Protein AF-A0ABD2YUP2-F1 (afdb_monomer_lite)

Structure (mmCIF, N/CA/C/O backbone):
data_AF-A0ABD2YUP2-F1
#
_entry.id   AF-A0ABD2YUP2-F1
#
loop_
_atom_site.group_PDB
_atom_site.id
_atom_site.type_symbol
_atom_site.label_atom_id
_atom_site.label_alt_id
_atom_site.label_comp_id
_atom_site.label_asym_id
_atom_site.label_entity_id
_atom_site.label_seq_id
_atom_site.pdbx_PDB_ins_code
_atom_site.Cartn_x
_atom_site.Cartn_y
_atom_site.Cartn_z
_atom_site.occupancy
_atom_site.B_iso_or_equiv
_atom_site.auth_seq_id
_atom_site.auth_comp_id
_atom_site.auth_asym_id
_atom_site.auth_atom_id
_atom_site.pdbx_PDB_model_num
ATOM 1 N N . MET A 1 1 ? -14.583 3.328 22.355 1.00 73.94 1 MET A N 1
ATOM 2 C CA . MET A 1 1 ? -15.443 3.873 23.433 1.00 73.94 1 MET A CA 1
ATOM 3 C C . MET A 1 1 ? -16.680 4.500 22.807 1.00 73.94 1 MET A C 1
ATOM 5 O O . MET A 1 1 ? -16.577 5.042 21.711 1.00 73.94 1 MET A O 1
ATOM 9 N N . MET A 1 2 ? -17.831 4.401 23.460 1.00 78.62 2 MET A N 1
ATOM 10 C CA . MET A 1 2 ? -19.099 4.990 23.044 1.00 78.62 2 MET A CA 1
ATOM 11 C C . MET A 1 2 ? -19.646 5.830 24.189 1.00 78.62 2 MET A C 1
ATOM 13 O O . MET A 1 2 ? -19.759 5.328 25.301 1.00 78.62 2 MET A O 1
ATOM 17 N N . THR A 1 3 ? -19.988 7.078 23.891 1.00 82.44 3 THR A N 1
ATOM 18 C CA . THR A 1 3 ? -20.741 7.942 24.798 1.00 82.44 3 THR A CA 1
ATOM 19 C C . THR A 1 3 ? -22.223 7.752 24.499 1.00 82.44 3 THR A C 1
ATOM 21 O O . THR A 1 3 ? -22.644 7.961 23.359 1.00 82.44 3 THR A O 1
ATOM 24 N N . GLU A 1 4 ? -22.973 7.271 25.484 1.00 83.75 4 GLU A N 1
ATOM 25 C CA . GLU A 1 4 ? -24.423 7.079 25.399 1.00 83.75 4 GLU A CA 1
ATOM 26 C C . GLU A 1 4 ? -25.159 8.429 25.503 1.00 83.75 4 GLU A C 1
ATOM 28 O O . GLU A 1 4 ? -24.555 9.452 25.832 1.00 83.75 4 GLU A O 1
ATOM 33 N N . SER A 1 5 ? -26.472 8.445 25.238 1.00 82.81 5 SER A N 1
ATOM 34 C CA . SER A 1 5 ? -27.329 9.641 25.386 1.00 82.81 5 SER A CA 1
ATOM 35 C C . SER A 1 5 ? -27.251 10.273 26.774 1.00 82.81 5 SER A C 1
ATOM 37 O O . SER A 1 5 ? -27.432 11.479 26.920 1.00 82.81 5 SER A O 1
ATOM 39 N N . ASP A 1 6 ? -26.941 9.449 27.767 1.00 86.38 6 ASP A N 1
ATOM 40 C CA . ASP A 1 6 ? -26.930 9.804 29.180 1.00 86.38 6 ASP A CA 1
ATOM 41 C C . ASP A 1 6 ? -25.583 10.434 29.593 1.00 86.38 6 ASP A C 1
ATOM 43 O O . ASP A 1 6 ? -25.386 10.809 30.744 1.00 86.38 6 ASP A O 1
ATOM 47 N N . GLY A 1 7 ? -24.640 10.563 28.649 1.00 83.00 7 GLY A N 1
ATOM 48 C CA . GLY A 1 7 ? -23.317 11.160 28.851 1.00 83.00 7 GLY A CA 1
ATOM 49 C C . GLY A 1 7 ? -22.244 10.183 29.342 1.00 83.00 7 GLY A C 1
ATOM 50 O O . GLY A 1 7 ? -21.056 10.508 29.297 1.00 83.00 7 GLY A O 1
ATOM 51 N N . GLU A 1 8 ? -22.617 8.968 29.750 1.00 86.94 8 GLU A N 1
ATOM 52 C CA . GLU A 1 8 ? -21.657 7.940 30.156 1.00 86.94 8 GLU A CA 1
ATOM 53 C C . GLU A 1 8 ? -20.868 7.393 28.967 1.00 86.94 8 GLU A C 1
ATOM 55 O O . GLU A 1 8 ? -21.422 7.075 27.912 1.00 86.94 8 GLU A O 1
ATOM 60 N N . THR A 1 9 ? -19.553 7.253 29.146 1.00 84.38 9 THR A N 1
ATOM 61 C CA . THR A 1 9 ? -18.658 6.713 28.122 1.00 84.38 9 THR A CA 1
ATOM 62 C C . THR A 1 9 ? -18.214 5.306 28.489 1.00 84.38 9 THR A C 1
ATOM 64 O O . THR A 1 9 ? -17.414 5.115 29.399 1.00 84.38 9 THR A O 1
ATOM 67 N N . ASN A 1 10 ? -18.693 4.325 27.728 1.00 85.56 10 ASN A N 1
ATOM 68 C CA . ASN A 1 10 ? -18.407 2.910 27.929 1.00 85.56 10 ASN A CA 1
ATOM 69 C C . ASN A 1 10 ? -17.507 2.344 26.825 1.00 85.56 10 ASN A C 1
ATOM 71 O O . ASN A 1 10 ? -17.469 2.821 25.685 1.00 85.56 10 ASN A O 1
ATOM 75 N N . THR A 1 11 ? -16.765 1.284 27.138 1.00 87.31 11 THR A N 1
ATOM 76 C CA . THR A 1 11 ? -16.024 0.542 26.112 1.00 87.31 11 THR A CA 1
ATOM 77 C C . THR A 1 11 ? -17.017 -0.191 25.217 1.00 87.31 11 THR A C 1
ATOM 79 O O . THR A 1 11 ? -17.791 -1.029 25.669 1.00 87.31 11 THR A O 1
ATOM 82 N N . LEU A 1 12 ? -17.003 0.134 23.925 1.00 90.94 12 LEU A N 1
ATOM 83 C CA . LEU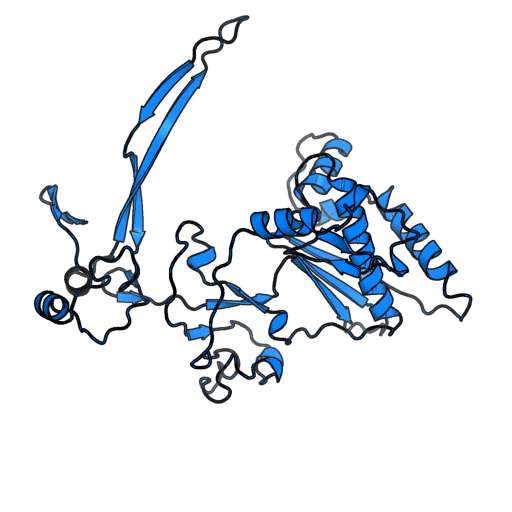 A 1 12 ? -17.825 -0.551 22.936 1.00 90.94 12 LEU A CA 1
ATOM 84 C C . LEU A 1 12 ? -17.139 -1.870 22.586 1.00 90.94 12 LEU A C 1
ATOM 86 O O . LEU A 1 12 ? -16.002 -1.832 22.136 1.00 90.94 12 LEU A O 1
ATOM 90 N N . PHE A 1 13 ? -17.819 -3.002 22.759 1.00 93.12 13 PHE A N 1
ATOM 91 C CA . PHE A 1 13 ? -17.347 -4.311 22.295 1.00 93.12 13 PHE A CA 1
ATOM 92 C C . PHE A 1 13 ? -17.961 -4.677 20.931 1.00 93.12 13 PHE A C 1
ATOM 94 O O . PHE A 1 13 ? -19.074 -4.227 20.625 1.00 93.12 13 PHE A O 1
ATOM 101 N N . PRO A 1 14 ? -17.298 -5.513 20.108 1.00 94.12 14 PRO A N 1
ATOM 102 C CA . PRO A 1 14 ? -17.788 -5.855 18.768 1.00 94.12 14 PRO A CA 1
ATOM 103 C C . PRO A 1 14 ? -19.191 -6.485 18.740 1.00 94.12 14 PRO A C 1
ATOM 105 O O . PRO A 1 14 ? -20.020 -6.085 17.919 1.00 94.12 14 PRO A O 1
ATOM 108 N N . LYS A 1 15 ? -19.521 -7.380 19.681 1.00 93.38 15 LYS A N 1
ATOM 109 C CA . LYS A 1 15 ? -20.875 -7.935 19.862 1.00 93.38 15 LYS A CA 1
ATOM 110 C C . LYS A 1 15 ? -21.936 -6.860 20.075 1.00 93.38 15 LYS A C 1
ATOM 112 O O . LYS A 1 15 ? -22.989 -6.907 19.439 1.00 93.38 15 LYS A O 1
ATOM 117 N N . ALA A 1 16 ? -21.658 -5.876 20.929 1.00 92.56 16 ALA A N 1
ATOM 118 C CA . ALA A 1 16 ? -22.576 -4.767 21.172 1.00 92.56 16 ALA A CA 1
ATOM 119 C C . ALA A 1 16 ? -22.757 -3.915 19.908 1.00 92.56 16 ALA A C 1
ATOM 121 O O . ALA A 1 16 ? -23.883 -3.551 19.573 1.00 92.56 16 ALA A O 1
ATOM 122 N N . ALA A 1 17 ? -21.676 -3.669 19.157 1.00 93.88 17 ALA A N 1
ATOM 123 C CA . ALA A 1 17 ? -21.754 -2.956 17.886 1.00 93.88 17 ALA A CA 1
ATOM 124 C C . ALA A 1 17 ? -22.612 -3.701 16.846 1.00 93.88 17 ALA A C 1
ATOM 126 O O . ALA A 1 17 ? -23.399 -3.073 16.139 1.00 93.88 17 ALA A O 1
ATOM 127 N N . ARG A 1 18 ? -22.512 -5.037 16.803 1.00 93.44 18 ARG A N 1
ATOM 128 C CA . ARG A 1 18 ? -23.311 -5.919 15.935 1.00 93.44 18 ARG A CA 1
ATOM 129 C C . ARG A 1 18 ? -24.806 -5.844 16.270 1.00 93.44 18 ARG A C 1
ATOM 131 O O . ARG A 1 18 ? -25.609 -5.626 15.374 1.00 93.44 18 ARG A O 1
ATOM 138 N N . LEU A 1 19 ? -25.175 -5.991 17.545 1.00 94.12 19 LEU A N 1
ATOM 139 C CA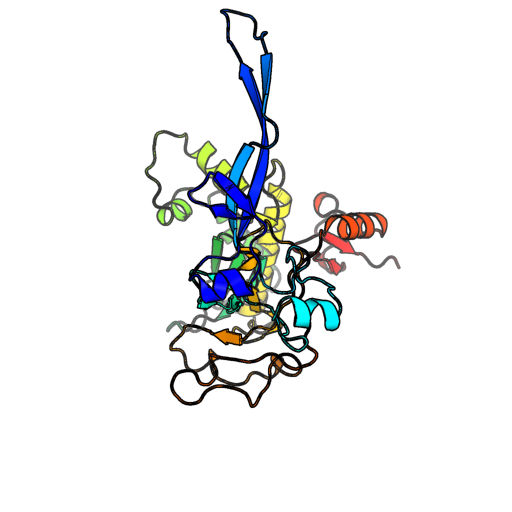 . LEU A 1 19 ? -26.582 -6.043 17.977 1.00 94.12 19 LEU A CA 1
ATOM 140 C C . LEU A 1 19 ? -27.286 -4.682 17.929 1.00 94.12 19 LEU A C 1
ATOM 142 O O . LEU A 1 19 ? -28.491 -4.618 17.708 1.00 94.12 19 LEU A O 1
ATOM 146 N N . ARG A 1 20 ? -26.541 -3.593 18.139 1.00 94.25 20 ARG A N 1
ATOM 147 C CA . ARG A 1 20 ? -27.085 -2.227 18.210 1.00 94.25 20 ARG A CA 1
ATOM 148 C C . ARG A 1 20 ? -26.945 -1.444 16.904 1.00 94.25 20 ARG A C 1
ATOM 150 O O . ARG A 1 20 ? -27.204 -0.247 16.891 1.00 94.25 20 ARG A O 1
ATOM 157 N N . ASN A 1 21 ? -26.515 -2.089 15.818 1.00 94.31 21 ASN A N 1
ATOM 158 C CA . ASN A 1 21 ? -26.249 -1.444 14.531 1.00 94.31 21 ASN A CA 1
ATOM 159 C C . ASN A 1 21 ? -25.281 -0.249 14.617 1.00 94.31 21 ASN A C 1
ATOM 161 O O . ASN A 1 21 ? -25.455 0.760 13.938 1.00 94.31 21 ASN A O 1
ATOM 165 N N . LEU A 1 22 ? -24.235 -0.367 15.437 1.00 93.50 22 LEU A N 1
ATOM 166 C CA . LEU A 1 22 ? -23.233 0.684 15.629 1.00 93.50 22 LEU A CA 1
ATOM 167 C C . LEU A 1 22 ? -21.968 0.415 14.812 1.00 93.50 22 LEU A C 1
ATOM 169 O O . LEU A 1 22 ? -21.710 -0.701 14.355 1.00 93.50 22 LEU A O 1
ATOM 173 N N . THR A 1 23 ? -21.149 1.454 14.664 1.00 93.75 23 THR A N 1
ATOM 174 C CA . THR A 1 23 ? -19.811 1.347 14.076 1.00 93.75 23 THR A CA 1
ATOM 175 C C . THR A 1 23 ? -18.767 1.158 15.172 1.00 93.75 23 THR A C 1
ATOM 177 O O . THR A 1 23 ? -18.604 2.018 16.041 1.00 93.75 23 THR A O 1
ATOM 180 N N . TYR A 1 24 ? -18.038 0.042 15.117 1.00 94.75 24 TYR A N 1
ATOM 181 C CA . TYR A 1 24 ? -16.937 -0.249 16.032 1.00 94.75 24 TYR A CA 1
ATOM 182 C C . TYR A 1 24 ? -15.740 0.635 15.678 1.00 94.75 24 TYR A C 1
ATOM 184 O O . TYR A 1 24 ? -15.029 0.403 14.701 1.00 94.75 24 TYR A O 1
ATOM 192 N N . SER A 1 25 ? -15.569 1.705 16.448 1.00 92.69 25 SER A N 1
ATOM 193 C CA . SER A 1 25 ? -14.575 2.744 16.201 1.00 92.69 25 SER A CA 1
ATOM 194 C C . SER A 1 25 ? -13.951 3.237 17.503 1.00 92.69 25 SER A C 1
ATOM 196 O O . SER A 1 25 ? -14.555 3.154 18.581 1.00 92.69 25 SER A O 1
ATOM 198 N N . SER A 1 26 ? -12.729 3.751 17.399 1.00 91.12 26 SER A N 1
ATOM 199 C CA . SER A 1 26 ? -12.014 4.392 18.499 1.00 91.12 26 SER A CA 1
ATOM 200 C C . SER A 1 26 ? -11.909 5.900 18.252 1.00 91.12 26 SER A C 1
ATOM 202 O O . SER A 1 26 ? -11.700 6.301 17.104 1.00 91.12 26 SER A O 1
ATOM 204 N N . PRO A 1 27 ? -12.079 6.752 19.279 1.00 90.62 27 PRO A N 1
ATOM 205 C CA . PRO A 1 27 ? -11.794 8.177 19.155 1.00 90.62 27 PRO A CA 1
ATOM 206 C C . PRO A 1 27 ? -10.295 8.424 18.919 1.00 90.62 27 PRO A C 1
ATOM 208 O O . PRO A 1 27 ? -9.448 7.767 19.522 1.00 90.62 27 PRO A O 1
ATOM 211 N N . LEU A 1 28 ? -9.990 9.386 18.054 1.00 90.25 28 LEU A N 1
ATOM 212 C CA . LEU A 1 28 ? -8.649 9.866 17.744 1.00 90.25 28 LEU A CA 1
ATOM 213 C C . LEU A 1 28 ? -8.441 11.234 18.396 1.00 90.25 28 LEU A C 1
ATOM 215 O O . LEU A 1 28 ? -9.254 12.147 18.212 1.00 90.25 28 LEU A O 1
ATOM 219 N N . TYR A 1 29 ? -7.337 11.362 19.125 1.00 91.19 29 TYR A N 1
ATOM 220 C CA . TYR A 1 29 ? -6.924 12.589 19.792 1.00 91.19 29 TYR A CA 1
ATOM 221 C C . TYR A 1 29 ? -5.525 12.989 19.330 1.00 91.19 29 TYR A C 1
ATOM 223 O O . TYR A 1 29 ? -4.695 12.116 19.083 1.00 91.19 29 TYR A O 1
ATOM 231 N N . VAL A 1 30 ? -5.271 14.291 19.231 1.00 94.06 30 VAL A N 1
ATOM 232 C CA . VAL A 1 30 ? -3.971 14.853 18.838 1.00 94.06 30 VAL A CA 1
ATOM 233 C C . VAL A 1 30 ? -3.641 16.051 19.717 1.00 94.06 30 VAL A C 1
ATOM 235 O O . VAL A 1 30 ? -4.534 16.783 20.145 1.00 94.06 30 VAL A O 1
ATOM 238 N N . ASP A 1 31 ? -2.355 16.254 19.969 1.00 94.50 31 ASP A N 1
ATOM 239 C CA . ASP A 1 31 ? -1.850 17.441 20.646 1.00 94.50 31 ASP A CA 1
ATOM 240 C C . ASP A 1 31 ? -1.548 18.532 19.607 1.00 94.50 31 ASP A C 1
ATOM 242 O O . ASP A 1 31 ? -0.888 18.289 18.595 1.00 94.50 31 ASP A O 1
ATOM 246 N N . VAL A 1 32 ? -2.078 19.736 19.823 1.00 94.75 32 VAL A N 1
ATOM 247 C CA . VAL A 1 32 ? -2.006 20.861 18.884 1.00 94.75 32 VAL A CA 1
ATOM 248 C C . VAL A 1 32 ? -1.256 22.018 19.528 1.00 94.75 32 VAL A C 1
ATOM 250 O O . VAL A 1 32 ? -1.701 22.581 20.526 1.00 94.75 32 VAL A O 1
ATOM 253 N N . THR A 1 33 ? -0.154 22.438 18.911 1.00 92.75 33 THR A N 1
ATOM 254 C CA . THR A 1 33 ? 0.588 23.637 19.319 1.00 92.75 33 THR A CA 1
ATOM 255 C C . THR A 1 33 ? 0.254 24.792 18.380 1.00 92.75 33 THR A C 1
ATOM 257 O O . THR A 1 33 ? 0.599 24.774 17.199 1.00 92.75 33 THR A O 1
ATOM 260 N N . LYS A 1 34 ? -0.406 25.827 18.898 1.00 92.44 34 LYS A N 1
ATOM 261 C CA . LYS A 1 34 ? -0.730 27.055 18.167 1.00 92.44 34 LYS A CA 1
ATOM 262 C C . LYS A 1 34 ? 0.286 28.135 18.518 1.00 92.44 34 LYS A C 1
ATOM 264 O O . LYS A 1 34 ? 0.365 28.554 19.666 1.00 92.44 34 LYS A O 1
ATOM 269 N N . ARG A 1 35 ? 1.027 28.628 17.526 1.00 89.19 35 ARG A N 1
ATOM 270 C CA . ARG A 1 35 ? 1.923 29.785 17.671 1.00 89.19 35 ARG A CA 1
ATOM 271 C C . ARG A 1 35 ? 1.276 30.997 17.007 1.00 89.19 35 ARG A C 1
ATOM 273 O O . ARG A 1 35 ? 1.005 30.957 15.810 1.00 89.19 35 ARG A O 1
ATOM 280 N N . VAL A 1 36 ? 0.986 32.044 17.777 1.00 87.31 36 VAL A N 1
ATOM 281 C CA . VAL A 1 36 ? 0.454 33.308 17.246 1.00 87.31 36 VAL A CA 1
ATOM 282 C C . VAL A 1 36 ? 1.602 34.293 17.092 1.00 87.31 36 VAL A C 1
ATOM 284 O O . VAL A 1 36 ? 2.243 34.647 18.077 1.00 87.31 36 VAL A O 1
ATOM 287 N N . LEU A 1 37 ? 1.836 34.730 15.856 1.00 84.38 37 LEU A N 1
ATOM 288 C CA . LEU A 1 37 ? 2.820 35.754 15.520 1.00 84.38 37 LEU A CA 1
ATOM 289 C C . LEU A 1 37 ? 2.092 37.097 15.404 1.00 84.38 37 LEU A C 1
ATOM 291 O O . LEU A 1 37 ? 1.284 37.287 14.491 1.00 84.38 37 LEU A O 1
ATOM 295 N N . LYS A 1 38 ? 2.342 38.018 16.339 1.00 80.06 38 LYS A N 1
ATOM 296 C CA . LYS A 1 38 ? 1.889 39.413 16.229 1.00 80.06 38 LYS A CA 1
ATOM 297 C C . LYS A 1 38 ? 3.012 40.220 15.582 1.00 80.06 38 LYS A C 1
ATOM 299 O O . LYS A 1 38 ? 4.132 40.210 16.080 1.00 80.06 38 LYS A O 1
ATOM 304 N N . LYS A 1 39 ? 2.722 40.888 14.463 1.00 74.69 39 LYS A N 1
ATOM 305 C CA . LYS A 1 39 ? 3.690 41.748 13.774 1.00 74.69 39 LYS A CA 1
ATOM 306 C C . LYS A 1 39 ? 3.448 43.200 14.184 1.00 74.69 39 LYS A C 1
ATOM 308 O O . LYS A 1 39 ? 2.431 43.768 13.792 1.00 74.69 39 LYS A O 1
ATOM 313 N N . GLU A 1 40 ? 4.359 43.776 14.964 1.00 69.62 40 GLU A N 1
ATOM 314 C CA . GLU A 1 40 ? 4.427 45.224 15.196 1.00 69.62 40 GLU A CA 1
ATOM 315 C C . GLU A 1 40 ? 5.520 45.866 14.329 1.00 69.62 40 GLU A C 1
ATOM 317 O O . GLU A 1 40 ? 6.358 45.186 13.741 1.00 69.62 40 GLU A O 1
ATOM 322 N N . GLN A 1 41 ? 5.420 47.186 14.169 1.00 64.19 41 GLN A N 1
ATOM 323 C CA . GLN A 1 41 ? 5.802 47.954 12.980 1.00 64.19 41 GLN A CA 1
ATOM 324 C C . GLN A 1 41 ? 7.286 47.990 12.566 1.00 64.19 41 GLN A C 1
ATOM 326 O O . GLN A 1 41 ? 7.549 48.605 11.540 1.00 64.19 41 GLN A O 1
ATOM 331 N N . ASP A 1 42 ? 8.226 47.340 13.258 1.00 61.53 42 ASP A N 1
ATOM 332 C CA . ASP A 1 42 ? 9.591 47.131 12.719 1.00 61.53 42 ASP A CA 1
ATOM 333 C C . ASP A 1 42 ? 10.443 46.077 13.463 1.00 61.53 42 ASP A C 1
ATOM 335 O O . ASP A 1 42 ? 11.658 45.992 13.289 1.00 61.53 42 ASP A O 1
ATOM 339 N N . SER A 1 43 ? 9.820 45.227 14.282 1.00 58.91 43 SER A N 1
ATOM 340 C CA . SER A 1 43 ? 10.493 44.111 14.954 1.00 58.91 43 SER A CA 1
ATOM 341 C C . SER A 1 43 ? 9.512 42.951 15.120 1.00 58.91 43 SER A C 1
ATOM 343 O O . SER A 1 43 ? 8.444 43.083 15.719 1.00 58.91 43 SER A O 1
ATOM 345 N N . GLU A 1 44 ? 9.849 41.801 14.534 1.00 58.47 44 GLU A N 1
ATOM 346 C CA . GLU A 1 44 ? 9.122 40.557 14.778 1.00 58.47 44 GLU A CA 1
ATOM 347 C C . GLU A 1 44 ? 9.464 40.072 16.179 1.00 58.47 44 GLU A C 1
ATOM 349 O O . GLU A 1 44 ? 10.515 39.471 16.332 1.00 58.47 44 GLU A O 1
ATOM 354 N N . GLU A 1 45 ? 8.629 40.303 17.197 1.00 63.91 45 GLU A N 1
ATOM 355 C CA . GLU A 1 45 ? 8.782 39.557 18.455 1.00 63.91 45 GLU A CA 1
ATOM 356 C C . GLU A 1 45 ? 7.580 39.683 19.405 1.00 63.91 45 GLU A C 1
ATOM 358 O O . GLU A 1 45 ? 7.573 40.506 20.307 1.00 63.91 45 GLU A O 1
ATOM 363 N N . VAL A 1 46 ? 6.584 38.800 19.242 1.00 57.25 46 VAL A N 1
ATOM 364 C CA . VAL A 1 46 ? 5.887 38.111 20.351 1.00 57.25 46 VAL A CA 1
ATOM 365 C C . VAL A 1 46 ? 5.357 36.782 19.803 1.00 57.25 46 VAL A C 1
ATOM 367 O O . VAL A 1 46 ? 4.538 36.773 18.882 1.00 57.25 46 VAL A O 1
ATOM 370 N N . THR A 1 47 ? 5.795 35.659 20.384 1.00 63.75 47 THR A N 1
ATOM 371 C CA . THR A 1 47 ? 5.221 34.329 20.118 1.00 63.75 47 THR A CA 1
ATOM 372 C C . THR A 1 47 ? 4.378 33.910 21.319 1.00 63.75 47 THR A C 1
ATOM 374 O O . THR A 1 47 ? 4.901 33.370 22.289 1.00 63.75 47 THR A O 1
ATOM 377 N N . GLU A 1 48 ? 3.065 34.137 21.282 1.00 73.75 48 GLU A N 1
ATOM 378 C CA . GLU A 1 48 ? 2.164 33.453 22.218 1.00 73.75 48 GLU A CA 1
ATOM 379 C C . GLU A 1 48 ? 1.997 32.009 21.722 1.00 73.75 48 GLU A C 1
ATOM 381 O O . GLU A 1 48 ? 1.353 31.761 20.696 1.00 73.75 48 GLU A O 1
ATOM 386 N N . ALA A 1 49 ? 2.629 31.057 22.412 1.00 79.94 49 ALA A N 1
ATOM 387 C CA . ALA A 1 49 ? 2.453 29.631 22.164 1.00 79.94 49 ALA A CA 1
ATOM 388 C C . ALA A 1 49 ? 1.350 29.083 23.081 1.00 79.94 49 ALA A C 1
ATOM 390 O O . ALA A 1 49 ? 1.463 29.136 24.302 1.00 79.94 49 ALA A O 1
ATOM 391 N N . GLN A 1 50 ? 0.273 28.575 22.487 1.00 89.19 50 GLN A N 1
ATOM 392 C CA . GLN A 1 50 ? -0.805 27.873 23.180 1.00 89.19 50 GLN A CA 1
ATOM 393 C C . GLN A 1 50 ? -0.717 26.385 22.848 1.00 89.19 50 GLN A C 1
ATOM 395 O O . GLN A 1 50 ? -0.729 26.008 21.675 1.00 89.19 50 GLN A O 1
ATOM 400 N N . GLU A 1 51 ? -0.646 25.543 23.872 1.00 92.31 51 GLU A N 1
ATOM 401 C CA . GLU A 1 51 ? -0.640 24.089 23.729 1.00 92.31 51 GLU A CA 1
ATOM 402 C C . GLU A 1 51 ? -2.010 23.528 24.105 1.00 92.31 51 GLU A C 1
ATOM 404 O O . GLU A 1 51 ? -2.520 23.755 25.201 1.00 92.31 51 GLU A O 1
ATOM 409 N N . PHE A 1 52 ? -2.614 22.792 23.180 1.00 93.38 52 PHE A N 1
ATOM 410 C CA . PHE A 1 52 ? -3.858 22.070 23.389 1.00 93.38 52 PHE A CA 1
ATOM 411 C C . PHE A 1 52 ? -3.535 20.582 23.413 1.00 93.38 52 PHE A C 1
ATOM 413 O O . PHE A 1 52 ? -3.086 20.031 22.411 1.00 93.38 52 PHE A O 1
ATOM 420 N N . THR A 1 53 ? -3.765 19.924 24.543 1.00 95.12 53 THR A N 1
ATOM 421 C CA . THR A 1 53 ? -3.545 18.479 24.675 1.00 95.12 53 THR A CA 1
ATOM 422 C C . THR A 1 53 ? -4.848 17.717 24.461 1.00 95.12 53 THR A C 1
ATOM 424 O O . THR A 1 53 ? -5.929 18.206 24.798 1.00 95.12 53 THR A O 1
ATOM 427 N N . LYS A 1 54 ? -4.755 16.507 23.899 1.00 93.12 54 LYS A N 1
ATOM 428 C CA . LYS A 1 54 ? -5.882 15.587 23.669 1.00 93.12 54 LYS A CA 1
ATOM 429 C C . LYS A 1 54 ? -7.067 16.232 22.937 1.00 93.12 54 LYS A C 1
ATOM 431 O O . LYS A 1 54 ? -8.226 16.041 23.313 1.00 93.12 54 LYS A O 1
ATOM 436 N N . VAL A 1 55 ? -6.799 16.968 21.862 1.00 94.31 55 VAL A N 1
ATOM 437 C CA . VAL A 1 55 ? -7.850 17.530 21.007 1.00 94.31 55 VAL A CA 1
ATOM 438 C C . VAL A 1 55 ? -8.507 16.401 20.220 1.00 94.31 55 VAL A C 1
ATOM 440 O O . VAL A 1 55 ? -7.841 15.688 19.473 1.00 94.31 55 VAL A O 1
ATOM 443 N N . PHE A 1 56 ? -9.817 16.221 20.386 1.00 92.19 56 PHE A N 1
ATOM 444 C CA . PHE A 1 56 ? -10.582 15.226 19.635 1.00 92.19 56 PHE A CA 1
ATOM 445 C C . PHE A 1 56 ? -10.688 15.627 18.160 1.00 92.19 56 PHE A C 1
ATOM 447 O O . PHE A 1 56 ? -11.235 16.683 17.848 1.00 92.19 56 PHE A O 1
ATOM 454 N N . ILE A 1 57 ? -10.204 14.771 17.258 1.00 93.56 57 ILE A N 1
ATOM 455 C CA . ILE A 1 57 ? -10.263 15.008 15.805 1.00 93.56 57 ILE A CA 1
ATOM 456 C C . ILE A 1 57 ? -11.411 14.234 15.154 1.00 93.56 57 ILE A C 1
ATOM 458 O O . ILE A 1 57 ? -12.035 14.711 14.208 1.00 93.56 57 ILE A O 1
ATOM 462 N N . GLY A 1 58 ? -11.708 13.031 15.641 1.00 89.62 58 GLY A N 1
ATOM 463 C CA . GLY A 1 58 ? -12.721 12.183 15.025 1.00 89.62 58 GLY A CA 1
ATOM 464 C C . GLY A 1 58 ? -12.699 10.757 15.548 1.00 89.62 58 GLY A C 1
ATOM 465 O O . GLY A 1 58 ? -12.063 10.456 16.553 1.00 89.62 58 GLY A O 1
ATOM 466 N N . LYS A 1 59 ? -13.414 9.861 14.867 1.00 88.50 59 LYS A N 1
ATOM 467 C CA . LYS A 1 59 ? -13.434 8.427 15.180 1.00 88.50 59 LYS A CA 1
ATOM 468 C C . LYS A 1 59 ? -12.902 7.639 13.999 1.00 88.50 59 LYS A C 1
ATOM 470 O O . LYS A 1 59 ? -13.272 7.928 12.864 1.00 88.50 59 LYS A O 1
ATOM 475 N N . VAL A 1 60 ? -12.110 6.612 14.279 1.00 89.62 60 VAL A N 1
ATOM 476 C CA . VAL A 1 60 ? -11.584 5.714 13.253 1.00 89.62 60 VAL A CA 1
ATOM 477 C C . VAL A 1 60 ? -12.098 4.295 13.488 1.00 89.62 60 VAL A C 1
ATOM 479 O O . VAL A 1 60 ? -11.992 3.794 14.613 1.00 89.62 60 VAL A O 1
ATOM 482 N N . PRO A 1 61 ? -12.712 3.650 12.477 1.00 91.88 61 PRO A N 1
ATOM 483 C CA . PRO A 1 61 ? -13.101 2.250 12.564 1.00 91.88 61 PRO A CA 1
ATOM 484 C C . PRO A 1 61 ? -11.906 1.353 12.886 1.00 91.88 61 PRO A C 1
ATOM 486 O O . PRO A 1 61 ? -10.847 1.482 12.280 1.00 91.88 61 PRO A O 1
ATOM 489 N N . ILE A 1 62 ? -12.096 0.426 13.819 1.00 91.12 62 ILE A N 1
ATOM 490 C CA . ILE A 1 62 ? -11.067 -0.537 14.223 1.00 91.12 62 ILE A CA 1
ATOM 491 C C . ILE A 1 62 ? -11.382 -1.880 13.558 1.00 91.12 62 ILE A C 1
ATOM 493 O O . ILE A 1 62 ? -12.526 -2.340 13.609 1.00 91.12 62 ILE A O 1
ATOM 497 N N . MET A 1 63 ? -10.395 -2.505 12.913 1.00 90.38 63 MET A N 1
ATOM 498 C CA . MET A 1 63 ? -10.552 -3.864 12.380 1.00 90.38 63 MET A CA 1
ATOM 499 C C . MET A 1 63 ? -10.598 -4.857 13.542 1.00 90.38 63 MET A C 1
ATOM 501 O O . MET A 1 63 ? -9.888 -4.709 14.535 1.00 90.38 63 MET A O 1
ATOM 505 N N . LEU A 1 64 ? -11.430 -5.885 13.440 1.00 91.31 64 LEU A N 1
ATOM 506 C CA . LEU A 1 64 ? -11.459 -6.926 14.462 1.00 91.31 64 LEU A CA 1
ATOM 507 C C . LEU A 1 64 ? -10.178 -7.767 14.440 1.00 91.31 64 LEU A C 1
ATOM 509 O O . LEU A 1 64 ? -9.637 -8.033 13.369 1.00 91.31 64 LEU A O 1
ATOM 513 N N . GLN A 1 65 ? -9.739 -8.190 15.631 1.00 90.00 65 GLN A N 1
ATOM 514 C CA . GLN A 1 65 ? -8.519 -8.978 15.897 1.00 90.00 65 GLN A CA 1
ATOM 515 C C . GLN A 1 65 ? -7.175 -8.281 15.631 1.00 90.00 65 GLN A C 1
ATOM 517 O O . GLN A 1 65 ? -6.122 -8.899 15.717 1.00 90.00 65 GLN A O 1
ATOM 522 N N . SER A 1 66 ? -7.172 -6.980 15.375 1.00 89.75 66 SER A N 1
ATOM 523 C CA . SER A 1 66 ? -5.933 -6.207 15.263 1.00 89.75 66 SER A CA 1
ATOM 524 C C . SER A 1 66 ? -5.323 -5.795 16.591 1.00 89.75 66 SER A C 1
ATOM 526 O O . SER A 1 66 ? -6.061 -5.714 17.568 1.00 89.75 66 SER A O 1
ATOM 528 N N . SER A 1 67 ? -4.089 -5.288 16.579 1.00 88.75 67 SER A N 1
ATOM 529 C CA . SER A 1 67 ? -3.407 -4.715 17.749 1.00 88.75 67 SER A CA 1
ATOM 530 C C . SER A 1 67 ? -4.215 -3.674 18.543 1.00 88.75 67 SER A C 1
ATOM 532 O O . SER A 1 67 ? -4.178 -3.673 19.770 1.00 88.75 67 SER A O 1
ATOM 534 N N . TYR A 1 68 ? -5.010 -2.832 17.876 1.00 89.81 68 TYR A N 1
ATOM 535 C CA . TYR A 1 68 ? -5.845 -1.809 18.530 1.00 89.81 68 TYR A CA 1
ATOM 536 C C . TYR A 1 68 ? -7.262 -2.288 18.896 1.00 89.81 68 TYR A C 1
ATOM 538 O O . TYR A 1 68 ? -8.077 -1.515 19.408 1.00 89.81 68 TYR A O 1
ATOM 546 N N . CYS A 1 69 ? -7.596 -3.549 18.617 1.00 91.25 69 CYS A N 1
ATOM 547 C CA . CYS A 1 69 ? -8.902 -4.119 18.921 1.00 91.25 69 CYS A CA 1
ATOM 548 C C . CYS A 1 69 ? -8.953 -4.575 20.379 1.00 91.25 69 CYS A C 1
ATOM 550 O O . CYS A 1 69 ? -8.022 -5.177 20.902 1.00 91.25 69 CYS A O 1
ATOM 552 N N . SER A 1 70 ? -10.106 -4.392 21.020 1.00 91.62 70 SER A N 1
ATOM 553 C CA . SER A 1 70 ? -10.354 -4.880 22.381 1.00 91.62 70 SER A CA 1
ATOM 554 C C . SER A 1 70 ? -10.283 -6.408 22.510 1.00 91.62 70 SER A C 1
ATOM 556 O O . SER A 1 70 ? -10.240 -6.905 23.630 1.00 91.62 70 SER A O 1
ATOM 558 N N . LEU A 1 71 ? -10.320 -7.147 21.394 1.00 92.19 71 LEU A N 1
ATOM 559 C CA . LEU A 1 71 ? -10.233 -8.612 21.354 1.00 92.19 71 LEU A CA 1
ATOM 560 C C . LEU A 1 71 ? -8.802 -9.138 21.163 1.00 92.19 71 LEU A C 1
ATOM 562 O O . LEU A 1 71 ? -8.590 -10.342 21.281 1.00 92.19 71 LEU A O 1
ATOM 566 N N . TYR A 1 72 ? -7.834 -8.260 20.881 1.00 91.88 72 TYR A N 1
ATOM 567 C CA . TYR A 1 72 ? -6.467 -8.653 20.547 1.00 91.88 72 TYR A CA 1
ATOM 568 C C . TYR A 1 72 ? -5.817 -9.491 21.650 1.00 91.88 72 TYR A C 1
ATOM 570 O O . TYR A 1 72 ? -5.843 -9.103 22.819 1.00 91.88 72 TYR A O 1
ATOM 578 N N . HIS A 1 73 ? -5.244 -10.639 21.273 1.00 90.31 73 HIS A N 1
ATOM 579 C CA . HIS A 1 73 ? -4.584 -11.594 22.175 1.00 90.31 73 HIS A CA 1
ATOM 580 C C . HIS A 1 73 ? -5.396 -12.014 23.414 1.00 90.31 73 HIS A C 1
ATOM 582 O O . HIS A 1 73 ? -4.823 -12.465 24.409 1.00 90.31 73 HIS A O 1
ATOM 588 N N . LYS A 1 74 ? -6.730 -11.913 23.379 1.00 92.38 74 LYS A N 1
ATOM 589 C CA . LYS A 1 74 ? -7.559 -12.458 24.457 1.00 92.38 74 LYS A CA 1
ATOM 590 C C . LYS A 1 74 ? -7.595 -13.988 24.391 1.00 92.38 74 LYS A C 1
ATOM 592 O O . LYS A 1 74 ? -7.736 -14.536 23.298 1.00 92.38 74 LYS A O 1
ATOM 597 N N . PRO A 1 75 ? -7.496 -14.690 25.535 1.00 95.00 75 PRO A N 1
ATOM 598 C CA . PRO A 1 75 ? -7.617 -16.141 25.560 1.00 95.00 75 PRO A CA 1
ATOM 599 C C . PRO A 1 75 ? -9.039 -16.572 25.178 1.00 95.00 75 PRO A C 1
ATOM 601 O O . PRO A 1 75 ? -10.004 -15.829 25.367 1.00 95.00 75 PRO A O 1
ATOM 604 N N . GLU A 1 76 ? -9.185 -17.807 24.692 1.00 95.00 76 GLU A N 1
ATOM 605 C CA . GLU A 1 76 ? -10.473 -18.340 24.218 1.00 95.00 76 GLU A CA 1
ATOM 606 C C . GLU A 1 76 ? -11.586 -18.244 25.269 1.00 95.00 76 GLU A C 1
ATOM 608 O O . GLU A 1 76 ? -12.738 -17.973 24.937 1.00 95.00 76 GLU A O 1
ATOM 613 N N . LYS A 1 77 ? -11.239 -18.423 26.550 1.00 95.19 77 LYS A N 1
ATOM 614 C CA . LYS A 1 77 ? -12.180 -18.303 27.667 1.00 95.19 77 LYS A CA 1
ATOM 615 C C . LYS A 1 77 ? -12.813 -16.908 27.730 1.00 95.19 77 LYS A C 1
ATOM 617 O O . LYS A 1 77 ? -14.036 -16.806 27.751 1.00 95.19 77 LYS A O 1
ATOM 622 N N . ASP A 1 78 ? -12.000 -15.856 27.689 1.00 94.44 78 ASP A N 1
ATOM 623 C CA . ASP A 1 78 ? -12.472 -14.469 27.733 1.00 94.44 78 ASP A CA 1
ATOM 624 C C . ASP A 1 78 ? -13.305 -14.125 26.494 1.00 94.44 78 ASP A C 1
ATOM 626 O O . ASP A 1 78 ? -14.304 -13.413 26.586 1.00 94.44 78 ASP A O 1
ATOM 630 N N . LEU A 1 79 ? -12.915 -14.639 25.321 1.00 94.25 79 LEU A N 1
ATOM 631 C CA . LEU A 1 79 ? -13.685 -14.458 24.088 1.00 94.25 79 LEU A CA 1
ATOM 632 C C . LEU A 1 79 ? -15.087 -15.062 24.225 1.00 94.25 79 LEU A C 1
ATOM 634 O O . LEU A 1 79 ? -16.071 -14.401 23.889 1.00 94.25 79 LEU A O 1
ATOM 638 N N . ASN A 1 80 ? -15.184 -16.267 24.792 1.00 93.50 80 ASN A N 1
ATOM 639 C CA . ASN A 1 80 ? -16.462 -16.928 25.048 1.00 93.50 80 ASN A CA 1
ATOM 640 C C . ASN A 1 80 ? -17.327 -16.137 26.044 1.00 93.50 80 ASN A C 1
ATOM 642 O O . ASN A 1 80 ? -18.524 -15.969 25.809 1.00 93.50 80 ASN A O 1
ATOM 646 N N . GLU A 1 81 ? -16.736 -15.600 27.116 1.00 94.44 81 GLU A N 1
ATOM 647 C CA . GLU A 1 81 ? -17.436 -14.758 28.101 1.00 94.44 81 GLU A CA 1
ATOM 648 C C . GLU A 1 81 ? -17.957 -13.449 27.480 1.00 94.44 81 GLU A C 1
ATOM 650 O O . GLU A 1 81 ? -19.076 -13.015 27.761 1.00 94.44 81 GLU A O 1
ATOM 655 N N . LEU A 1 82 ? -17.195 -12.856 26.557 1.00 91.94 82 LEU A N 1
ATOM 656 C CA . LEU A 1 82 ? -17.610 -11.686 25.774 1.00 91.94 82 LEU A CA 1
ATOM 657 C C . LEU A 1 82 ? -18.628 -12.032 24.668 1.00 91.94 82 LEU A C 1
ATOM 659 O O . LEU A 1 82 ? -19.239 -11.139 24.071 1.00 91.94 82 LEU A O 1
ATOM 663 N N . GLY A 1 83 ? -18.865 -13.322 24.415 1.00 91.44 83 GLY A N 1
ATOM 664 C CA . GLY A 1 83 ? -19.759 -13.824 23.377 1.00 91.44 83 GLY A CA 1
ATOM 665 C C . GLY A 1 83 ? -19.219 -13.650 21.958 1.00 91.44 83 GLY A C 1
ATOM 666 O O . GLY A 1 83 ? -20.011 -13.457 21.034 1.00 91.44 83 GLY A O 1
ATOM 667 N N . GLU A 1 84 ? -17.898 -13.688 21.799 1.00 94.44 84 GLU A N 1
ATOM 668 C CA . GLU A 1 84 ? -17.202 -13.755 20.515 1.00 94.44 84 GLU A CA 1
ATOM 669 C C . GLU A 1 84 ? -16.703 -15.182 20.253 1.00 94.44 84 GLU A C 1
ATOM 671 O O . GLU A 1 84 ? -16.566 -15.993 21.168 1.00 94.44 84 GLU A O 1
ATOM 676 N N . ARG A 1 85 ? -16.457 -15.517 18.982 1.00 90.06 85 ARG A N 1
ATOM 677 C CA . ARG A 1 85 ? -16.022 -16.865 18.588 1.00 90.06 85 ARG A CA 1
ATOM 678 C C . ARG A 1 85 ? -14.488 -16.960 18.594 1.00 90.06 85 ARG A C 1
ATOM 680 O O . ARG A 1 85 ? -13.871 -16.168 17.886 1.00 90.06 85 ARG A O 1
ATOM 687 N N . PRO A 1 86 ? -13.877 -17.950 19.276 1.00 91.56 86 PRO A N 1
ATOM 688 C CA . PRO A 1 86 ? -12.419 -18.127 19.291 1.00 91.56 86 PRO A CA 1
ATOM 689 C C . PRO A 1 86 ? -11.788 -18.347 17.910 1.00 91.56 86 PRO A C 1
ATOM 691 O O . PRO A 1 86 ? -10.694 -17.870 17.643 1.00 91.56 86 PRO A O 1
ATOM 694 N N . PHE A 1 87 ? -12.502 -19.027 17.010 1.00 90.31 87 PHE A N 1
ATOM 695 C CA . PHE A 1 87 ? -12.026 -19.339 15.657 1.00 90.31 87 PHE A CA 1
ATOM 696 C C . PHE A 1 87 ? -12.291 -18.226 14.631 1.00 90.31 87 PHE A C 1
ATOM 698 O O . PHE A 1 87 ? -12.071 -18.429 13.438 1.00 90.31 87 PHE A O 1
ATOM 705 N N . ASP A 1 88 ? -12.817 -17.073 15.060 1.00 91.38 88 ASP A N 1
ATOM 706 C CA . ASP A 1 88 ? -12.967 -15.924 14.172 1.00 91.38 88 ASP A CA 1
ATOM 707 C C . ASP A 1 88 ? -11.597 -15.287 13.919 1.00 91.38 88 ASP A C 1
ATOM 709 O O . ASP A 1 88 ? -10.962 -14.761 14.833 1.00 91.38 88 ASP A O 1
ATOM 713 N N . GLN A 1 89 ? -11.161 -15.325 12.662 1.00 86.44 89 GLN A N 1
ATOM 714 C CA . GLN A 1 89 ? -9.881 -14.765 12.235 1.00 86.44 89 GLN A CA 1
ATOM 715 C C . GLN A 1 89 ? -9.865 -13.230 12.281 1.00 86.44 89 GLN A C 1
ATOM 717 O O . GLN A 1 89 ? -8.796 -12.627 12.235 1.00 86.44 89 GLN A O 1
ATOM 722 N N . GLY A 1 90 ? -11.031 -12.581 12.382 1.00 89.56 90 GLY A N 1
ATOM 723 C CA . GLY A 1 90 ? -11.134 -11.130 12.288 1.00 89.56 90 GLY A CA 1
ATOM 724 C C . GLY A 1 90 ? -10.771 -10.640 10.889 1.00 89.56 90 GLY A C 1
ATOM 725 O O . GLY A 1 90 ? -11.105 -11.278 9.893 1.00 89.56 90 GLY A O 1
ATOM 726 N N . GLY A 1 91 ? -10.133 -9.473 10.790 1.00 85.44 91 GLY A N 1
ATOM 727 C CA . GLY A 1 91 ? -9.731 -8.947 9.483 1.00 85.44 91 GLY A CA 1
ATOM 728 C C . GLY A 1 91 ? -10.786 -8.115 8.752 1.00 85.44 91 GLY A C 1
ATOM 729 O O . GLY A 1 91 ? -10.650 -7.797 7.572 1.00 85.44 91 GLY A O 1
ATOM 730 N N . TYR A 1 92 ? -11.860 -7.758 9.448 1.00 89.38 92 TYR A N 1
ATOM 731 C CA . TYR A 1 92 ? -12.982 -7.004 8.905 1.00 89.38 92 TYR A CA 1
ATOM 732 C C . TYR A 1 92 ? -13.441 -5.919 9.879 1.00 89.38 92 TYR A C 1
ATOM 734 O O . TYR A 1 92 ? -13.102 -5.916 11.064 1.00 89.38 92 TYR A O 1
ATOM 742 N N . PHE A 1 93 ? -14.234 -4.981 9.371 1.00 92.19 93 PHE A N 1
ATOM 743 C CA . PHE A 1 93 ? -14.773 -3.857 10.125 1.00 92.19 93 PHE A CA 1
ATOM 744 C C . PHE A 1 93 ? -16.251 -4.069 10.440 1.00 92.19 93 PHE A C 1
ATOM 746 O O . PHE A 1 93 ? -17.005 -4.632 9.642 1.00 92.19 93 PHE A O 1
ATOM 753 N N . LYS A 1 94 ? -16.683 -3.555 11.593 1.00 93.94 94 LYS A N 1
ATOM 754 C CA . LYS A 1 94 ? -18.100 -3.427 11.949 1.00 93.94 94 LYS A CA 1
ATOM 755 C C . LYS A 1 94 ? -18.557 -1.996 11.716 1.00 93.94 94 LYS A C 1
ATOM 757 O O . LYS A 1 94 ? -18.189 -1.109 12.483 1.00 93.94 94 LYS A O 1
ATOM 762 N N . ILE A 1 95 ? -19.363 -1.781 10.680 1.00 93.50 95 ILE A N 1
ATOM 763 C CA . ILE A 1 95 ? -19.896 -0.467 10.303 1.00 93.50 95 ILE A CA 1
ATOM 764 C C . ILE A 1 95 ? -21.417 -0.556 10.276 1.00 93.50 95 ILE A C 1
ATOM 766 O O . ILE A 1 95 ? -21.982 -1.329 9.501 1.00 93.50 95 ILE A O 1
ATOM 770 N N . ASN A 1 96 ? -22.074 0.231 11.127 1.00 93.31 96 ASN A N 1
ATOM 771 C CA . ASN A 1 96 ? -23.528 0.234 11.305 1.00 93.31 96 ASN A CA 1
ATOM 772 C C . ASN A 1 96 ? -24.100 -1.189 11.493 1.00 93.31 96 ASN A C 1
ATOM 774 O O . ASN A 1 96 ? -25.014 -1.606 10.786 1.00 93.31 96 ASN A O 1
ATOM 778 N N . GLY A 1 97 ? -23.481 -1.986 12.374 1.00 90.31 97 GLY A N 1
ATOM 779 C CA . GLY A 1 97 ? -23.831 -3.394 12.632 1.00 90.31 97 GLY A CA 1
ATOM 780 C C . GLY A 1 97 ? -23.375 -4.400 11.575 1.00 90.31 97 GLY A C 1
ATOM 781 O O . GLY A 1 97 ? -23.197 -5.581 11.883 1.00 90.31 97 GLY A O 1
ATOM 782 N N . SER A 1 98 ? -23.121 -3.942 10.350 1.00 92.25 98 SER A N 1
ATOM 783 C CA . SER A 1 98 ? -22.749 -4.788 9.217 1.00 92.25 98 SER A CA 1
ATOM 784 C C . SER A 1 98 ? -21.250 -5.076 9.171 1.00 92.25 98 SER A C 1
ATOM 786 O O . SER A 1 98 ? -20.425 -4.229 9.513 1.00 92.25 98 SER A O 1
ATOM 788 N N . GLU A 1 99 ? -20.894 -6.270 8.701 1.00 92.25 99 GLU A N 1
ATOM 789 C CA . GLU A 1 99 ? -19.506 -6.674 8.441 1.00 92.25 99 GLU A CA 1
ATOM 790 C C . GLU A 1 99 ? -19.053 -6.127 7.090 1.00 92.25 99 GLU A C 1
ATOM 792 O O . GLU A 1 99 ? -19.780 -6.215 6.096 1.00 92.25 99 GLU A O 1
ATOM 797 N N . LYS A 1 100 ? -17.868 -5.515 7.062 1.00 88.31 100 LYS A N 1
ATOM 798 C CA . LYS A 1 100 ? -17.273 -4.921 5.865 1.00 88.31 100 LYS A CA 1
ATOM 799 C C . LYS A 1 100 ? -15.816 -5.350 5.758 1.00 88.31 100 LYS A C 1
ATOM 801 O O . LYS A 1 100 ? -15.035 -5.124 6.677 1.00 88.31 100 LYS A O 1
ATOM 806 N N . VAL A 1 101 ? -15.462 -5.938 4.622 1.00 83.44 101 VAL A N 1
ATOM 807 C CA . VAL A 1 101 ? -14.092 -6.336 4.283 1.00 83.44 101 VAL A CA 1
ATOM 808 C C . VAL A 1 101 ? -13.577 -5.390 3.210 1.00 83.44 101 VAL A C 1
ATOM 810 O O . VAL A 1 101 ? -14.310 -5.033 2.284 1.00 83.44 101 VAL A O 1
ATOM 813 N N . LEU A 1 102 ? -12.322 -4.974 3.340 1.00 80.12 102 LEU A N 1
ATOM 814 C CA . LEU A 1 102 ? -11.642 -4.229 2.292 1.00 80.12 102 LEU A CA 1
ATOM 815 C C . LEU A 1 102 ? -11.025 -5.219 1.307 1.00 80.12 102 LEU A C 1
ATOM 817 O O . LEU A 1 102 ? -10.275 -6.111 1.688 1.00 80.12 102 LEU A O 1
ATOM 821 N N . ILE A 1 103 ? -11.359 -5.042 0.036 1.00 78.44 103 ILE A N 1
ATOM 822 C CA . ILE A 1 103 ? -10.834 -5.839 -1.067 1.00 78.44 103 ILE A CA 1
ATOM 823 C C . ILE A 1 103 ? -9.621 -5.101 -1.615 1.00 78.44 103 ILE A C 1
ATOM 825 O O . ILE A 1 103 ? -9.694 -3.918 -1.955 1.00 78.44 103 ILE A O 1
ATOM 829 N N . ALA A 1 104 ? -8.502 -5.802 -1.689 1.00 75.50 104 ALA A N 1
ATOM 830 C CA . ALA A 1 104 ? -7.269 -5.250 -2.213 1.00 75.50 104 ALA A CA 1
ATOM 831 C C . ALA A 1 104 ? -7.324 -5.112 -3.742 1.00 75.50 104 ALA A C 1
ATOM 833 O O . ALA A 1 104 ? -7.948 -5.918 -4.442 1.00 75.50 104 ALA A O 1
ATOM 834 N N . GLN A 1 105 ? -6.680 -4.061 -4.254 1.00 77.81 105 GLN A N 1
ATOM 835 C CA . GLN A 1 105 ? -6.697 -3.717 -5.674 1.00 77.81 105 GLN A CA 1
ATOM 836 C C . GLN A 1 105 ? -5.323 -3.934 -6.306 1.00 77.81 105 GLN A C 1
ATOM 838 O O . GLN A 1 105 ? -4.322 -3.381 -5.852 1.00 77.81 105 GLN A O 1
ATOM 843 N N . GLU A 1 106 ? -5.293 -4.710 -7.389 1.00 77.12 106 GLU A N 1
ATOM 844 C CA . GLU A 1 106 ? -4.115 -4.859 -8.245 1.00 77.12 106 GLU A CA 1
ATOM 845 C C . GLU A 1 106 ? -3.928 -3.580 -9.082 1.00 77.12 106 GLU A C 1
ATOM 847 O O . GLU A 1 106 ? -4.854 -3.131 -9.767 1.00 77.12 106 GLU A O 1
ATOM 852 N N . LYS A 1 107 ? -2.729 -2.994 -9.052 1.00 77.81 107 LYS A N 1
ATOM 853 C CA . LYS A 1 107 ? -2.325 -1.856 -9.891 1.00 77.81 107 LYS A CA 1
ATOM 854 C C . LYS A 1 107 ? -0.943 -2.112 -10.490 1.00 77.81 107 LYS A C 1
ATOM 856 O O . LYS A 1 107 ? -0.231 -3.007 -10.059 1.00 77.81 107 LYS A O 1
ATOM 861 N N . MET A 1 108 ? -0.550 -1.348 -11.508 1.00 78.25 108 MET A N 1
ATOM 862 C CA . MET A 1 108 ? 0.851 -1.346 -11.957 1.00 78.25 108 MET A CA 1
ATOM 863 C C . MET A 1 108 ? 1.7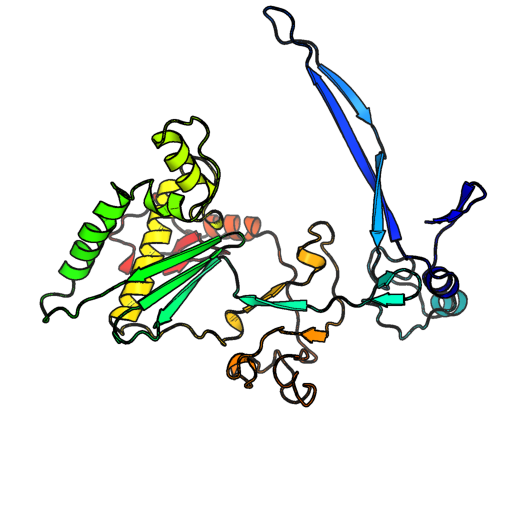35 -0.827 -10.823 1.00 78.25 108 MET A C 1
ATOM 865 O O . MET A 1 108 ? 1.330 0.116 -10.143 1.00 78.25 108 MET A O 1
ATOM 869 N N . SER A 1 109 ? 2.910 -1.423 -10.614 1.00 80.69 109 SER A N 1
ATOM 870 C CA . SER A 1 109 ? 3.836 -0.892 -9.614 1.00 80.69 109 SER A CA 1
ATOM 871 C C . SER A 1 109 ? 4.353 0.483 -10.037 1.00 80.69 109 SER A C 1
ATOM 873 O O . SER A 1 109 ? 4.545 0.763 -11.227 1.00 80.69 109 SER A O 1
ATOM 875 N N . THR A 1 110 ? 4.509 1.355 -9.045 1.00 78.19 110 THR A N 1
ATOM 876 C CA . THR A 1 110 ? 4.964 2.730 -9.221 1.00 78.19 110 THR A CA 1
ATOM 877 C C . THR A 1 110 ? 6.489 2.814 -9.215 1.00 78.19 110 THR A C 1
ATOM 879 O O . THR A 1 110 ? 7.196 1.845 -8.948 1.00 78.19 110 THR A O 1
ATOM 882 N N . ASN A 1 111 ? 6.961 3.969 -9.670 1.00 76.25 111 ASN A N 1
ATOM 883 C CA . ASN A 1 111 ? 8.317 4.385 -10.004 1.00 76.25 111 ASN A CA 1
ATOM 884 C C . ASN A 1 111 ? 9.213 3.315 -10.665 1.00 76.25 111 ASN A C 1
ATOM 886 O O . ASN A 1 111 ? 10.429 3.256 -10.481 1.00 76.25 111 ASN A O 1
ATOM 890 N N . HIS A 1 112 ? 8.591 2.516 -11.536 1.00 80.31 112 HIS A N 1
ATOM 891 C CA . HIS A 1 112 ? 9.258 1.606 -12.456 1.00 80.31 112 HIS A CA 1
ATOM 892 C C . HIS A 1 112 ? 9.069 2.066 -13.908 1.00 80.31 112 HIS A C 1
ATOM 894 O O . HIS A 1 112 ? 7.978 2.471 -14.320 1.00 80.31 112 HIS A O 1
ATOM 900 N N . VAL A 1 113 ? 10.140 1.991 -14.704 1.00 83.06 113 VAL A N 1
ATOM 901 C CA . VAL A 1 113 ? 10.102 2.310 -16.139 1.00 83.06 113 VAL A CA 1
ATOM 902 C C . VAL A 1 113 ? 9.613 1.090 -16.909 1.00 83.06 113 VAL A C 1
ATOM 904 O O . VAL A 1 113 ? 10.269 0.053 -16.896 1.00 83.06 113 VAL A O 1
ATOM 907 N N . TYR A 1 114 ? 8.513 1.230 -17.635 1.00 84.00 114 TYR A N 1
ATOM 908 C CA . TYR A 1 114 ? 7.996 0.209 -18.539 1.00 84.00 114 TYR A CA 1
ATOM 909 C C . TYR A 1 114 ? 8.150 0.643 -19.989 1.00 84.00 114 TYR A C 1
ATOM 911 O O . TYR A 1 114 ? 7.959 1.809 -20.315 1.00 84.00 114 TYR A O 1
ATOM 919 N N . VAL A 1 115 ? 8.460 -0.285 -20.886 1.00 83.44 115 VAL A N 1
ATOM 920 C CA . VAL A 1 115 ? 8.542 -0.019 -22.323 1.00 83.44 115 VAL A CA 1
ATOM 921 C C . VAL A 1 115 ? 7.632 -0.978 -23.075 1.00 83.44 115 VAL A C 1
ATOM 923 O O . VAL A 1 115 ? 7.793 -2.196 -23.013 1.00 83.44 115 VAL A O 1
ATOM 926 N N . PHE A 1 116 ? 6.684 -0.419 -23.822 1.00 82.38 116 PHE A N 1
ATOM 927 C CA . PHE A 1 116 ? 5.691 -1.159 -24.589 1.00 82.38 116 PHE A CA 1
ATOM 928 C C . PHE A 1 116 ? 5.700 -0.723 -26.054 1.00 82.38 116 PHE A C 1
ATOM 930 O O . PHE A 1 116 ? 5.908 0.446 -26.383 1.00 82.38 116 PHE A O 1
ATOM 937 N N . LYS A 1 117 ? 5.378 -1.641 -26.968 1.00 75.50 117 LYS A N 1
ATOM 938 C CA . LYS A 1 117 ? 5.037 -1.259 -28.342 1.00 75.50 117 LYS A CA 1
ATOM 939 C C . LYS A 1 117 ? 3.582 -0.818 -28.430 1.00 75.50 117 LYS A C 1
ATOM 941 O O . LYS A 1 117 ? 2.676 -1.482 -27.909 1.00 75.50 117 LYS A O 1
ATOM 946 N N . LYS A 1 118 ? 3.341 0.292 -29.130 1.00 70.56 118 LYS A N 1
ATOM 947 C CA . LYS A 1 118 ? 1.983 0.749 -29.433 1.00 70.56 118 LYS A CA 1
ATOM 948 C C . LYS A 1 118 ? 1.480 0.046 -30.691 1.00 70.56 118 LYS A C 1
ATOM 950 O O . LYS A 1 118 ? 2.157 -0.007 -31.713 1.00 70.56 118 LYS A O 1
ATOM 955 N N . ARG A 1 119 ? 0.253 -0.485 -30.636 1.00 59.38 119 ARG A N 1
ATOM 956 C CA . ARG A 1 119 ? -0.466 -0.952 -31.832 1.00 59.38 119 ARG A CA 1
ATOM 957 C C . ARG A 1 119 ? -1.028 0.269 -32.564 1.00 59.38 119 ARG A C 1
ATOM 959 O O . ARG A 1 119 ? -2.176 0.643 -32.360 1.00 59.38 119 ARG A O 1
ATOM 966 N N . GLN A 1 120 ? -0.203 0.907 -33.381 1.00 60.59 120 GLN A N 1
ATOM 967 C CA . GLN A 1 120 ? -0.627 1.891 -34.379 1.00 60.59 120 GLN A CA 1
ATOM 968 C C . GLN A 1 120 ? -0.324 1.354 -35.790 1.00 60.59 120 GLN A C 1
ATOM 970 O O . GLN A 1 120 ? 0.503 0.450 -35.920 1.00 60.59 120 GLN A O 1
ATOM 975 N N . PRO A 1 121 ? -0.966 1.876 -36.857 1.00 55.78 121 PRO A N 1
ATOM 976 C CA . PRO A 1 121 ? -0.734 1.406 -38.230 1.00 55.78 121 PRO A CA 1
ATOM 977 C C . PRO A 1 121 ? 0.735 1.524 -38.677 1.00 55.78 121 PRO A C 1
ATOM 979 O O . PRO A 1 121 ? 1.189 0.751 -39.517 1.00 55.78 121 PRO A O 1
ATOM 982 N N . ASN A 1 122 ? 1.511 2.422 -38.062 1.00 52.88 122 ASN A N 1
ATOM 983 C CA . ASN A 1 122 ? 2.962 2.458 -38.201 1.00 52.88 122 ASN A CA 1
ATOM 984 C C . ASN A 1 122 ? 3.607 1.539 -37.151 1.00 52.88 122 ASN A C 1
ATOM 986 O O . ASN A 1 122 ? 3.735 1.912 -35.989 1.00 52.88 122 ASN A O 1
ATOM 990 N N . ASN A 1 123 ? 4.050 0.354 -37.579 1.00 53.31 123 ASN A N 1
ATOM 991 C CA . ASN A 1 123 ? 4.646 -0.736 -36.781 1.00 53.31 123 ASN A CA 1
ATOM 992 C C . ASN A 1 123 ? 6.000 -0.399 -36.092 1.00 53.31 123 ASN A C 1
ATOM 994 O O . ASN A 1 123 ? 6.860 -1.265 -35.944 1.00 53.31 123 ASN A O 1
ATOM 998 N N . ARG A 1 124 ? 6.268 0.875 -35.780 1.00 54.59 124 ARG A N 1
ATOM 999 C CA . ARG A 1 124 ? 7.594 1.383 -35.376 1.00 54.59 124 ARG A CA 1
ATOM 1000 C C . ARG A 1 124 ? 7.571 2.357 -34.199 1.00 54.59 124 ARG A C 1
ATOM 1002 O O . ARG A 1 124 ? 8.626 2.870 -33.840 1.00 54.59 124 ARG A O 1
ATOM 1009 N N . THR A 1 125 ? 6.408 2.618 -33.611 1.00 62.16 125 THR A N 1
ATOM 1010 C CA . THR A 1 125 ? 6.299 3.508 -32.455 1.00 62.16 125 THR A CA 1
ATOM 1011 C C . THR A 1 125 ? 6.493 2.709 -31.167 1.00 62.16 125 THR A C 1
ATOM 1013 O O . THR A 1 125 ? 5.776 1.741 -30.885 1.00 62.16 125 THR A O 1
ATOM 1016 N N . VAL A 1 126 ? 7.522 3.080 -30.406 1.00 62.97 126 VAL A N 1
ATOM 1017 C CA . VAL A 1 126 ? 7.801 2.514 -29.080 1.00 62.97 126 VAL A CA 1
ATOM 1018 C C . VAL A 1 126 ? 7.505 3.583 -28.044 1.00 62.97 126 VAL A C 1
ATOM 1020 O O . VAL A 1 126 ? 7.924 4.735 -28.191 1.00 62.97 126 VAL A O 1
ATOM 1023 N N . GLU A 1 127 ? 6.769 3.186 -27.015 1.00 67.06 127 GLU A N 1
ATOM 1024 C CA . GLU A 1 127 ? 6.336 4.031 -25.914 1.00 67.06 127 GLU A CA 1
ATOM 1025 C C . GLU A 1 127 ? 7.013 3.548 -24.635 1.00 67.06 127 GLU A C 1
ATOM 1027 O O . GLU A 1 127 ? 6.928 2.372 -24.277 1.00 67.06 127 GLU A O 1
ATOM 1032 N N . ALA A 1 128 ? 7.690 4.458 -23.945 1.00 61.78 128 ALA A N 1
ATOM 1033 C CA . ALA A 1 128 ? 8.089 4.245 -22.568 1.00 61.78 128 ALA A CA 1
ATOM 1034 C C . ALA A 1 128 ? 7.064 4.914 -21.657 1.00 61.78 128 ALA A C 1
ATOM 1036 O O . ALA A 1 128 ? 6.761 6.098 -21.797 1.00 61.78 128 ALA A O 1
ATOM 1037 N N . LEU A 1 129 ? 6.548 4.126 -20.726 1.00 65.62 129 LEU A N 1
ATOM 1038 C CA . LEU A 1 129 ? 5.614 4.523 -19.698 1.00 65.62 129 LEU A CA 1
ATOM 1039 C C . LEU A 1 129 ? 6.327 4.444 -18.354 1.00 65.62 129 LEU A C 1
ATOM 1041 O O . LEU A 1 129 ? 6.669 3.361 -17.885 1.00 65.62 129 LEU A O 1
ATOM 1045 N N . LEU A 1 130 ? 6.530 5.585 -17.716 1.00 62.50 130 LEU A N 1
ATOM 1046 C CA . LEU A 1 130 ? 6.928 5.629 -16.320 1.00 62.50 130 LEU A CA 1
ATOM 1047 C C . LEU A 1 130 ? 5.693 5.948 -15.484 1.00 62.50 130 LEU A C 1
ATOM 1049 O O . LEU A 1 130 ? 5.070 6.997 -15.649 1.00 62.50 130 LEU A O 1
ATOM 1053 N N . VAL A 1 131 ? 5.342 5.028 -14.592 1.00 63.19 131 VAL A N 1
ATOM 1054 C CA . VAL A 1 131 ? 4.242 5.206 -13.644 1.00 63.19 131 VAL A CA 1
ATOM 1055 C C . VAL A 1 131 ? 4.846 5.716 -12.344 1.00 63.19 131 VAL A C 1
ATOM 1057 O O . VAL A 1 131 ? 5.552 4.962 -11.694 1.00 63.19 131 VAL A O 1
ATOM 1060 N N . CYS A 1 132 ? 4.603 6.966 -11.962 1.00 58.31 132 CYS A N 1
ATOM 1061 C CA . CYS A 1 132 ? 4.944 7.499 -10.639 1.00 58.31 132 CYS A CA 1
ATOM 1062 C C . CYS A 1 132 ? 3.694 7.528 -9.748 1.00 58.31 132 CYS A C 1
ATOM 1064 O O . CYS A 1 132 ? 2.574 7.507 -10.260 1.00 58.31 132 CYS A O 1
ATOM 1066 N N . ASP A 1 133 ? 3.874 7.653 -8.430 1.00 51.28 133 ASP A N 1
ATOM 1067 C CA . ASP A 1 133 ? 2.770 7.637 -7.450 1.00 51.28 133 ASP A CA 1
ATOM 1068 C C . ASP A 1 133 ? 1.662 8.675 -7.731 1.00 51.28 133 ASP A C 1
ATOM 1070 O O . ASP A 1 133 ? 0.484 8.413 -7.486 1.00 51.28 133 ASP A O 1
ATOM 1074 N N . PHE A 1 134 ? 2.012 9.821 -8.329 1.00 47.56 134 PHE A N 1
ATOM 1075 C CA . PHE A 1 134 ? 1.072 10.920 -8.605 1.00 47.56 134 PHE A CA 1
ATOM 1076 C C . PHE A 1 134 ? 1.012 11.362 -10.076 1.00 47.56 134 PHE A C 1
ATOM 1078 O O . PHE A 1 134 ? 0.218 12.235 -10.423 1.00 47.56 134 PHE A O 1
ATOM 1085 N N . ALA A 1 135 ? 1.825 10.771 -10.958 1.00 50.59 135 ALA A N 1
ATOM 1086 C CA . ALA A 1 135 ? 1.904 11.169 -12.362 1.00 50.59 135 ALA A CA 1
ATOM 1087 C C . ALA A 1 135 ? 2.349 10.012 -13.258 1.00 50.59 135 ALA A C 1
ATOM 1089 O O . ALA A 1 135 ? 3.176 9.192 -12.874 1.00 50.59 135 ALA A O 1
ATOM 1090 N N . VAL A 1 136 ? 1.849 9.977 -14.489 1.00 54.75 136 VAL A N 1
ATOM 1091 C CA . VAL A 1 136 ? 2.334 9.056 -15.520 1.00 54.75 136 VAL A CA 1
ATOM 1092 C C . VAL A 1 136 ? 3.111 9.871 -16.542 1.00 54.75 136 VAL A C 1
ATOM 1094 O O . VAL A 1 136 ? 2.556 10.775 -17.165 1.00 54.75 136 VAL A O 1
ATOM 1097 N N . LEU A 1 137 ? 4.397 9.567 -16.701 1.00 57.12 137 LEU A N 1
ATOM 1098 C CA . LEU A 1 137 ? 5.238 10.173 -17.724 1.00 57.12 137 LEU A CA 1
ATOM 1099 C C . LEU A 1 137 ? 5.273 9.247 -18.940 1.00 57.12 137 LEU A C 1
ATOM 1101 O O . LEU A 1 137 ? 5.819 8.145 -18.884 1.00 57.12 137 LEU A O 1
ATOM 1105 N N . GLU A 1 138 ? 4.696 9.716 -20.042 1.00 60.03 138 GLU A N 1
ATOM 1106 C CA . GLU A 1 138 ? 4.709 9.019 -21.325 1.00 60.03 138 GLU A CA 1
ATOM 1107 C C . GLU A 1 138 ? 5.776 9.635 -22.238 1.00 60.03 138 GLU A C 1
ATOM 1109 O O . GLU A 1 138 ? 5.751 10.832 -22.535 1.00 60.03 138 GLU A O 1
ATOM 1114 N N . VAL A 1 139 ? 6.723 8.814 -22.693 1.00 59.94 139 VAL A N 1
ATOM 1115 C CA . VAL A 1 139 ? 7.749 9.201 -23.666 1.00 59.94 139 VAL A CA 1
ATOM 1116 C C . VAL A 1 139 ? 7.553 8.366 -24.924 1.00 59.94 139 VAL A C 1
ATOM 1118 O O . VAL A 1 139 ? 7.769 7.154 -24.929 1.00 59.94 139 VAL A O 1
ATOM 1121 N N . ILE A 1 140 ? 7.148 9.023 -26.010 1.00 59.38 140 ILE A N 1
ATOM 1122 C CA . ILE A 1 140 ? 6.895 8.381 -27.302 1.00 59.38 140 ILE A CA 1
ATOM 1123 C C . ILE A 1 140 ? 8.083 8.634 -28.224 1.00 59.38 140 ILE A C 1
ATOM 1125 O O . ILE A 1 140 ? 8.521 9.773 -28.388 1.00 59.38 140 ILE A O 1
ATOM 1129 N N . SER A 1 141 ? 8.576 7.573 -28.861 1.00 59.75 141 SER A N 1
ATOM 1130 C CA . SER A 1 141 ? 9.594 7.675 -29.905 1.00 59.75 141 SER A CA 1
ATOM 1131 C C . SER A 1 141 ? 9.061 7.199 -31.257 1.00 59.75 141 SER A C 1
ATOM 1133 O O . SER A 1 141 ? 8.632 6.053 -31.414 1.00 59.75 141 SER A O 1
ATOM 1135 N N . ASP A 1 142 ? 9.152 8.081 -32.252 1.00 53.66 142 ASP A N 1
ATOM 1136 C CA . ASP A 1 142 ? 8.914 7.766 -33.662 1.00 53.66 142 ASP A CA 1
ATOM 1137 C C . ASP A 1 142 ? 10.260 7.537 -34.358 1.00 53.66 142 ASP A C 1
ATOM 1139 O O . ASP A 1 142 ? 10.811 8.415 -35.030 1.00 53.66 142 ASP A O 1
ATOM 1143 N N . ILE A 1 143 ? 10.839 6.349 -34.180 1.00 52.72 143 ILE A N 1
ATOM 1144 C CA . ILE A 1 143 ? 12.127 6.027 -34.802 1.00 52.72 143 ILE A CA 1
ATOM 1145 C C . ILE A 1 143 ? 11.881 5.607 -36.257 1.00 52.72 143 ILE A C 1
ATOM 1147 O O . ILE A 1 143 ? 11.453 4.491 -36.560 1.00 52.72 143 ILE A O 1
ATOM 1151 N N . LYS A 1 144 ? 12.160 6.519 -37.198 1.00 43.56 144 LYS A N 1
ATOM 1152 C CA . LYS A 1 144 ? 12.252 6.180 -38.629 1.00 43.56 144 LYS A CA 1
ATOM 1153 C C . LYS A 1 144 ? 13.425 5.204 -38.828 1.00 43.56 144 LYS A C 1
ATOM 1155 O O . LYS A 1 144 ? 14.482 5.432 -38.245 1.00 43.56 144 LYS A O 1
ATOM 1160 N N . PRO A 1 145 ? 13.288 4.128 -39.627 1.00 38.97 145 PRO A N 1
ATOM 1161 C CA . PRO A 1 145 ? 14.385 3.191 -39.851 1.00 38.97 145 PRO A CA 1
ATOM 1162 C C . PRO A 1 145 ? 15.529 3.898 -40.580 1.00 38.97 145 PRO A C 1
ATOM 1164 O O . PRO A 1 145 ? 15.352 4.417 -41.683 1.00 38.97 145 PRO A O 1
ATOM 1167 N N . TRP A 1 146 ? 16.702 3.909 -39.960 1.00 39.94 146 TRP A N 1
ATOM 1168 C CA . TRP A 1 146 ? 17.921 4.422 -40.568 1.00 39.94 146 TRP A CA 1
ATOM 1169 C C . TRP A 1 146 ? 18.594 3.312 -41.375 1.00 39.94 146 TRP A C 1
ATOM 1171 O O . TRP A 1 146 ? 18.750 2.190 -40.890 1.00 39.94 146 TRP A O 1
ATOM 1181 N N . LYS A 1 147 ? 19.004 3.620 -42.611 1.00 33.53 147 LYS A N 1
ATOM 1182 C CA . LYS A 1 147 ? 19.952 2.769 -43.339 1.00 33.53 147 LYS A CA 1
ATOM 1183 C C . LYS A 1 147 ? 21.245 2.720 -42.520 1.00 33.53 147 LYS A C 1
ATOM 1185 O O . LYS A 1 147 ? 21.707 3.755 -42.050 1.00 33.53 147 LYS A O 1
ATOM 1190 N N . GLN A 1 148 ? 21.754 1.510 -42.304 1.00 35.66 148 GLN A N 1
ATOM 1191 C CA . GLN A 1 148 ? 22.930 1.185 -41.498 1.00 35.66 148 GLN A CA 1
ATOM 1192 C C . GLN A 1 148 ? 24.094 2.157 -41.741 1.00 35.66 148 GLN A C 1
ATOM 1194 O O . GLN A 1 148 ? 24.836 2.009 -42.704 1.00 35.66 148 GLN A O 1
ATOM 1199 N N . GLN A 1 149 ? 24.307 3.106 -40.833 1.00 34.88 149 GLN A N 1
ATOM 1200 C CA . GLN A 1 149 ? 25.609 3.745 -40.703 1.00 34.88 149 GLN A CA 1
ATOM 1201 C C . GLN A 1 149 ? 25.855 4.060 -39.224 1.00 34.88 149 GLN A C 1
ATOM 1203 O O . GLN A 1 149 ? 25.199 4.903 -38.627 1.00 34.88 149 GLN A O 1
ATOM 1208 N N . HIS A 1 150 ? 26.763 3.277 -38.642 1.00 39.31 150 HIS A N 1
ATOM 1209 C CA . HIS A 1 150 ? 27.444 3.458 -37.358 1.00 39.31 150 HIS A CA 1
ATOM 1210 C C . HIS A 1 150 ? 26.577 3.677 -36.097 1.00 39.31 150 HIS A C 1
ATOM 1212 O O . HIS A 1 150 ? 26.147 4.770 -35.745 1.00 39.31 150 HIS A O 1
ATOM 1218 N N . SER A 1 151 ? 26.455 2.600 -35.309 1.00 44.25 151 SER A N 1
ATOM 1219 C CA . SER A 1 151 ? 25.797 2.507 -33.988 1.00 44.25 151 SER A CA 1
ATOM 1220 C C . SER A 1 151 ? 26.196 3.577 -32.949 1.00 44.25 151 SER A C 1
ATOM 1222 O O . SER A 1 151 ? 25.504 3.704 -31.935 1.00 44.25 151 SER A O 1
ATOM 1224 N N . ARG A 1 152 ? 27.309 4.297 -33.137 1.00 38.94 152 ARG A N 1
ATOM 1225 C CA . ARG A 1 152 ? 27.796 5.335 -32.210 1.00 38.94 152 ARG A CA 1
ATOM 1226 C C . ARG A 1 152 ? 27.190 6.716 -32.489 1.00 38.94 152 ARG A C 1
ATOM 1228 O O . ARG A 1 152 ? 26.897 7.439 -31.541 1.00 38.94 152 ARG A O 1
ATOM 1235 N N . ASP A 1 153 ? 26.885 7.032 -33.747 1.00 38.28 153 ASP A N 1
ATOM 1236 C CA . ASP A 1 153 ? 26.316 8.332 -34.130 1.00 38.28 153 ASP A CA 1
ATOM 1237 C C . ASP A 1 153 ? 24.823 8.449 -33.796 1.00 38.28 153 ASP A C 1
ATOM 1239 O O . ASP A 1 153 ? 24.333 9.544 -33.520 1.00 38.28 153 ASP A O 1
ATOM 1243 N N . ALA A 1 154 ? 24.110 7.321 -33.717 1.00 39.59 154 ALA A N 1
ATOM 1244 C CA . ALA A 1 154 ? 22.698 7.281 -33.335 1.00 39.59 154 ALA A CA 1
ATOM 1245 C C . ALA A 1 154 ? 22.452 7.775 -31.894 1.00 39.59 154 ALA A C 1
ATOM 1247 O O . ALA A 1 154 ? 21.518 8.541 -31.663 1.00 39.59 154 ALA A O 1
ATOM 1248 N N . HIS A 1 155 ? 23.313 7.407 -30.933 1.00 38.59 155 HIS A N 1
ATOM 1249 C CA . HIS A 1 155 ? 23.220 7.903 -29.551 1.00 38.59 155 HIS A CA 1
ATOM 1250 C C . HIS A 1 155 ? 23.456 9.417 -29.493 1.00 38.59 155 HIS A C 1
ATOM 1252 O O . HIS A 1 155 ? 22.651 10.149 -28.923 1.00 38.59 155 HIS A O 1
ATOM 1258 N N . LEU A 1 156 ? 24.509 9.905 -30.156 1.00 35.75 156 LEU A N 1
ATOM 1259 C CA . LEU A 1 156 ? 24.837 11.332 -30.229 1.00 35.75 156 LEU A CA 1
ATOM 1260 C C . LEU A 1 156 ? 23.767 12.155 -30.964 1.00 35.75 156 LEU A C 1
ATOM 1262 O O . LEU A 1 156 ? 23.525 13.300 -30.588 1.00 35.75 156 LEU A O 1
ATOM 1266 N N . GLN A 1 157 ? 23.098 11.607 -31.982 1.00 36.38 157 GLN A N 1
ATOM 1267 C CA . GLN A 1 157 ? 22.024 12.300 -32.700 1.00 36.38 157 GLN A CA 1
ATOM 1268 C C . GLN A 1 157 ? 20.679 12.282 -31.967 1.00 36.38 157 GLN A C 1
ATOM 1270 O O . GLN A 1 157 ? 19.998 13.305 -31.993 1.00 36.38 157 GLN A O 1
ATOM 1275 N N . VAL A 1 158 ? 20.314 11.206 -31.255 1.00 40.62 158 VAL A N 1
ATOM 1276 C CA . VAL A 1 158 ? 19.137 11.207 -30.362 1.00 40.62 158 VAL A CA 1
ATOM 1277 C C . VAL A 1 158 ? 19.354 12.190 -29.215 1.00 40.62 158 VAL A C 1
ATOM 1279 O O . VAL A 1 158 ? 18.462 12.990 -28.948 1.00 40.62 158 VAL A O 1
ATOM 1282 N N . ILE A 1 159 ? 20.556 12.226 -28.623 1.00 38.53 159 ILE A N 1
ATOM 1283 C CA . ILE A 1 159 ? 20.953 13.231 -27.624 1.00 38.53 159 ILE A CA 1
ATOM 1284 C C . ILE A 1 159 ? 20.935 14.646 -28.226 1.00 38.53 159 ILE A C 1
ATOM 1286 O O . ILE A 1 159 ? 20.502 15.577 -27.562 1.00 38.53 159 ILE A O 1
ATOM 1290 N N . LYS A 1 160 ? 21.323 14.855 -29.492 1.00 32.91 160 LYS A N 1
ATOM 1291 C CA . LYS A 1 160 ? 21.229 16.178 -30.148 1.00 32.91 160 LYS A CA 1
ATOM 1292 C C . LYS A 1 160 ? 19.791 16.580 -30.511 1.00 32.91 160 LYS A C 1
ATOM 1294 O O . LYS A 1 160 ? 19.468 17.765 -30.429 1.00 32.91 160 LYS A O 1
ATOM 1299 N N . GLN A 1 161 ? 18.928 15.636 -30.895 1.00 34.16 161 GLN A N 1
ATOM 1300 C CA . GLN A 1 161 ? 17.510 15.888 -31.184 1.00 34.16 161 GLN A CA 1
ATOM 1301 C C . GLN A 1 161 ? 16.699 16.116 -29.903 1.00 34.16 161 GLN A C 1
ATOM 1303 O O . GLN A 1 161 ? 15.947 17.082 -29.857 1.00 34.16 161 GLN A O 1
ATOM 1308 N N . HIS A 1 162 ? 16.909 15.302 -28.863 1.00 36.94 162 HIS A N 1
ATOM 1309 C CA . HIS A 1 162 ? 16.188 15.366 -27.584 1.00 36.94 162 HIS A CA 1
ATOM 1310 C C . HIS A 1 162 ? 16.851 16.305 -26.560 1.00 36.94 162 HIS A C 1
ATOM 1312 O O . HIS A 1 162 ? 16.177 16.861 -25.703 1.00 36.94 162 HIS A O 1
ATOM 1318 N N . GLY A 1 163 ? 18.154 16.577 -26.675 1.00 27.84 163 GLY A N 1
ATOM 1319 C CA . GLY A 1 163 ? 18.872 17.580 -25.876 1.00 27.84 163 GLY A CA 1
ATOM 1320 C C . GLY A 1 163 ? 18.572 19.021 -26.305 1.00 27.84 163 GLY A C 1
ATOM 1321 O O . GLY A 1 163 ? 18.543 19.929 -25.471 1.00 27.84 163 GLY A O 1
ATOM 1322 N N . ARG A 1 164 ? 18.223 19.248 -27.584 1.00 26.55 164 ARG A N 1
ATOM 1323 C CA . ARG A 1 164 ? 17.546 20.495 -27.994 1.00 26.55 164 ARG A CA 1
ATOM 1324 C C . ARG A 1 164 ? 16.142 20.586 -27.405 1.00 26.55 164 ARG A C 1
ATOM 1326 O O . ARG A 1 164 ? 15.712 21.681 -27.061 1.00 26.55 164 ARG A O 1
ATOM 1333 N N . THR A 1 165 ? 15.464 19.455 -27.229 1.00 32.75 165 THR A N 1
ATOM 1334 C CA . THR A 1 165 ? 14.199 19.399 -26.497 1.00 32.75 165 THR A CA 1
ATOM 1335 C C . THR A 1 165 ? 14.402 19.625 -25.005 1.00 32.75 165 THR A C 1
ATOM 1337 O O . THR A 1 165 ? 13.508 20.172 -24.418 1.00 32.75 165 THR A O 1
ATOM 1340 N N . PHE A 1 166 ? 15.540 19.352 -24.361 1.00 31.41 166 PHE A N 1
ATOM 1341 C CA . PHE A 1 166 ? 15.715 19.708 -22.936 1.00 31.41 166 PHE A CA 1
ATOM 1342 C C . PHE A 1 166 ? 16.104 21.172 -22.700 1.00 31.41 166 PHE A C 1
ATOM 1344 O O . PHE A 1 166 ? 15.595 21.806 -21.782 1.00 31.41 166 PHE A O 1
ATOM 1351 N N . SER A 1 167 ? 16.934 21.749 -23.574 1.00 28.86 167 SER A N 1
ATOM 1352 C CA . SER A 1 167 ? 17.266 23.188 -23.537 1.00 28.86 167 SER A CA 1
ATOM 1353 C C . SER A 1 167 ? 16.128 24.094 -24.028 1.00 28.86 167 SER A C 1
ATOM 1355 O O . SER A 1 167 ? 16.126 25.293 -23.754 1.00 28.86 167 SER A O 1
ATOM 1357 N N . LYS A 1 168 ? 15.159 23.536 -24.765 1.00 28.20 168 LYS A N 1
ATOM 1358 C CA . LYS A 1 168 ? 13.973 24.229 -25.285 1.00 28.20 168 LYS A CA 1
ATOM 1359 C C . LYS A 1 168 ? 12.733 23.340 -25.243 1.00 28.20 168 LYS A C 1
ATOM 1361 O O . LYS A 1 168 ? 11.958 23.325 -26.201 1.00 28.20 168 LYS A O 1
ATOM 1366 N N . LEU A 1 169 ? 12.525 22.597 -24.157 1.00 29.39 169 LEU A N 1
ATOM 1367 C CA . LEU A 1 169 ? 11.233 21.952 -23.912 1.00 29.39 169 LEU A CA 1
ATOM 1368 C C . LEU A 1 169 ? 10.342 23.167 -23.736 1.00 29.39 169 LEU A C 1
ATOM 1370 O O . LEU A 1 169 ? 10.600 23.970 -22.833 1.00 29.39 169 LEU A O 1
ATOM 1374 N N . PRO A 1 170 ? 9.391 23.423 -24.646 1.00 33.09 170 PRO A N 1
ATOM 1375 C CA . PRO A 1 170 ? 8.552 24.565 -24.448 1.00 33.09 170 PRO A CA 1
ATOM 1376 C C . PRO A 1 170 ? 7.849 24.267 -23.131 1.00 33.09 170 PRO A C 1
ATOM 1378 O O . PRO A 1 170 ? 7.031 23.349 -23.059 1.00 33.09 170 PRO A O 1
ATOM 1381 N N . ALA A 1 171 ? 8.087 25.110 -22.133 1.00 36.31 171 ALA A N 1
ATOM 1382 C CA . ALA A 1 171 ? 7.210 25.306 -20.987 1.00 36.31 171 ALA A CA 1
ATOM 1383 C C . ALA A 1 171 ? 5.730 25.522 -21.405 1.00 36.31 171 ALA A C 1
ATOM 1385 O O . ALA A 1 171 ? 4.871 25.720 -20.564 1.00 36.31 171 ALA A O 1
ATOM 1386 N N . ARG A 1 172 ? 5.404 25.495 -22.709 1.00 28.91 172 ARG A N 1
ATOM 1387 C CA . ARG A 1 172 ? 4.067 25.495 -23.298 1.00 28.91 172 ARG A CA 1
ATOM 1388 C C . ARG A 1 172 ? 3.472 24.105 -23.569 1.00 28.91 172 ARG A C 1
ATOM 1390 O O . ARG A 1 172 ? 2.256 23.994 -23.518 1.00 28.91 172 ARG A O 1
ATOM 1397 N N . SER A 1 173 ? 4.255 23.056 -23.855 1.00 31.05 173 SER A N 1
ATOM 1398 C CA . SER A 1 173 ? 3.683 21.761 -24.289 1.00 31.05 173 SER A CA 1
ATOM 1399 C C . SER A 1 173 ? 3.288 20.844 -23.131 1.00 31.05 173 SER A C 1
ATOM 1401 O O . SER A 1 173 ? 2.264 20.176 -23.227 1.00 31.05 173 SER A O 1
ATOM 1403 N N . CYS A 1 174 ? 4.049 20.828 -22.031 1.00 33.75 174 CYS A N 1
ATOM 1404 C CA . CYS A 1 174 ? 3.655 20.093 -20.818 1.00 33.75 174 CYS A CA 1
ATOM 1405 C C . CYS A 1 174 ? 2.483 20.796 -20.097 1.00 33.75 174 CYS A C 1
ATOM 1407 O O . CYS A 1 174 ? 1.598 20.156 -19.536 1.00 33.75 174 CYS A O 1
ATOM 1409 N N . CYS A 1 175 ? 2.406 22.127 -20.217 1.00 33.59 175 CYS A N 1
ATOM 1410 C CA . CYS A 1 175 ? 1.329 22.948 -19.656 1.00 33.59 175 CYS A CA 1
ATOM 1411 C C . CYS A 1 175 ? -0.015 22.816 -20.391 1.00 33.59 175 CYS A C 1
ATOM 1413 O O . CYS A 1 175 ? -1.040 23.198 -19.837 1.00 33.59 175 CYS A O 1
ATOM 1415 N N . ALA A 1 176 ? -0.051 22.268 -21.611 1.00 34.81 176 ALA A N 1
ATOM 1416 C CA . ALA A 1 176 ? -1.294 22.157 -22.380 1.00 34.81 176 ALA A CA 1
ATOM 1417 C C . ALA A 1 176 ? -2.259 21.079 -21.837 1.00 34.81 176 ALA A C 1
ATOM 1419 O O . ALA A 1 176 ? -3.471 21.218 -22.000 1.00 34.81 176 ALA A O 1
ATOM 1420 N N . SER A 1 177 ? -1.747 20.039 -21.161 1.00 34.31 177 SER A N 1
ATOM 1421 C CA . SER A 1 177 ? -2.580 18.994 -20.531 1.00 34.31 177 SER A CA 1
ATOM 1422 C C . SER A 1 177 ? -2.927 19.278 -19.065 1.00 34.31 177 SER A C 1
ATOM 1424 O O . SER A 1 177 ? -3.905 18.738 -18.551 1.00 34.31 177 SER A O 1
ATOM 1426 N N . LEU A 1 178 ? -2.183 20.159 -18.389 1.00 36.44 178 LEU A N 1
ATOM 1427 C CA . LEU A 1 178 ? -2.466 20.587 -17.019 1.00 36.44 178 LEU A CA 1
ATOM 1428 C C . LEU A 1 178 ? -3.351 21.840 -17.057 1.00 36.44 178 LEU A C 1
ATOM 1430 O O . LEU A 1 178 ? -2.870 22.968 -17.018 1.00 36.44 178 LEU A O 1
ATOM 1434 N N . ARG A 1 179 ? -4.674 21.645 -17.147 1.00 35.62 179 ARG A N 1
ATOM 1435 C CA . ARG A 1 179 ? -5.688 22.715 -17.053 1.00 35.62 179 ARG A CA 1
ATOM 1436 C C . ARG A 1 179 ? -5.701 23.358 -15.653 1.00 35.62 179 ARG A C 1
ATOM 1438 O O . ARG A 1 179 ? -6.639 23.147 -14.889 1.00 35.62 179 ARG A O 1
ATOM 1445 N N . LYS A 1 180 ? -4.697 24.161 -15.299 1.00 35.56 180 LYS A N 1
ATOM 1446 C CA . LYS A 1 180 ? -4.805 25.140 -14.205 1.00 35.56 180 LYS A CA 1
ATOM 1447 C C . LYS A 1 180 ? -4.856 26.549 -14.807 1.00 35.56 180 LYS A C 1
ATOM 1449 O O . LYS A 1 180 ? -4.058 26.849 -15.693 1.00 35.56 180 LYS A O 1
ATOM 1454 N N . PRO A 1 181 ? -5.811 27.404 -14.393 1.00 34.50 181 PRO A N 1
ATOM 1455 C CA . PRO A 1 181 ? -5.933 28.748 -14.938 1.00 34.50 181 PRO A CA 1
ATOM 1456 C C . PRO A 1 181 ? -4.675 29.555 -14.607 1.00 34.50 181 PRO A C 1
ATOM 1458 O O . PRO A 1 181 ? -4.276 29.675 -13.450 1.00 34.50 181 PRO A O 1
ATOM 1461 N N . MET A 1 182 ? -4.049 30.079 -15.656 1.00 36.59 182 MET A N 1
ATOM 1462 C CA . MET A 1 182 ? -2.820 30.861 -15.617 1.00 36.59 182 MET A CA 1
ATOM 1463 C C . MET A 1 182 ? -3.106 32.217 -14.951 1.00 36.59 182 MET A C 1
ATOM 1465 O O . MET A 1 182 ? -3.565 33.147 -15.608 1.00 36.59 182 MET A O 1
ATOM 1469 N N . LYS A 1 183 ? -2.880 32.325 -13.638 1.00 42.75 183 LYS A N 1
ATOM 1470 C CA . LYS A 1 183 ? -2.811 33.615 -12.937 1.00 42.75 183 LYS A CA 1
ATOM 1471 C C . LYS A 1 183 ? -1.340 34.031 -12.829 1.00 42.75 183 LYS A C 1
ATOM 1473 O O . LYS A 1 183 ? -0.573 33.381 -12.134 1.00 42.75 183 LYS A O 1
ATOM 1478 N N . GLU A 1 184 ? -0.971 35.057 -13.596 1.00 46.50 184 GLU A N 1
ATOM 1479 C CA . GLU A 1 184 ? 0.136 36.011 -13.378 1.00 46.50 184 GLU A CA 1
ATOM 1480 C C . GLU A 1 184 ? 1.414 35.506 -12.665 1.00 46.50 184 GLU A C 1
ATOM 1482 O O . GLU A 1 184 ? 1.836 36.072 -11.662 1.00 46.50 184 GLU A O 1
ATOM 1487 N N . MET A 1 185 ? 2.093 34.483 -13.196 1.00 47.88 185 MET A N 1
ATOM 1488 C CA . MET A 1 185 ? 3.468 34.155 -12.783 1.00 47.88 185 MET A CA 1
ATOM 1489 C C . MET A 1 185 ? 4.434 34.238 -13.975 1.00 47.88 185 MET A C 1
ATOM 1491 O O . MET A 1 185 ? 4.057 33.866 -15.092 1.00 47.88 185 MET A O 1
ATOM 1495 N N . PRO A 1 186 ? 5.688 34.695 -13.779 1.00 59.09 186 PRO A N 1
ATOM 1496 C CA . PRO A 1 186 ? 6.685 34.696 -14.841 1.00 59.09 186 PRO A CA 1
ATOM 1497 C C . PRO A 1 186 ? 6.932 33.260 -15.321 1.00 59.09 186 PRO A C 1
ATOM 1499 O O . PRO A 1 186 ? 7.297 32.386 -14.535 1.00 59.09 186 PRO A O 1
ATOM 1502 N N . ALA A 1 187 ? 6.761 33.015 -16.624 1.00 57.56 187 ALA A N 1
ATOM 1503 C CA . ALA A 1 187 ? 6.781 31.673 -17.217 1.00 57.56 187 ALA A CA 1
ATOM 1504 C C . ALA A 1 187 ? 8.046 30.848 -16.893 1.00 57.56 187 ALA A C 1
ATOM 1506 O O . ALA A 1 187 ? 7.979 29.621 -16.844 1.00 57.56 187 ALA A O 1
ATOM 1507 N N . GLY A 1 188 ? 9.187 31.505 -16.648 1.00 59.25 188 GLY A N 1
ATOM 1508 C CA . GLY A 1 188 ? 10.436 30.843 -16.255 1.00 59.25 188 GLY A CA 1
ATOM 1509 C C . GLY A 1 188 ? 10.413 30.258 -14.839 1.00 59.25 188 GLY A C 1
ATOM 1510 O O . GLY A 1 188 ? 10.927 29.164 -14.628 1.00 59.25 188 GLY A O 1
ATOM 1511 N N . TRP A 1 189 ? 9.770 30.942 -13.887 1.00 68.12 189 TRP A N 1
ATOM 1512 C CA . TRP A 1 189 ? 9.637 30.464 -12.507 1.00 68.12 189 TRP A CA 1
ATOM 1513 C C . TRP A 1 189 ? 8.707 29.254 -12.428 1.00 68.12 189 TRP A C 1
ATOM 1515 O O . TRP A 1 189 ? 9.065 28.237 -11.842 1.00 68.12 189 TRP A O 1
ATOM 1525 N N . TYR A 1 190 ? 7.563 29.326 -13.112 1.00 70.12 190 TYR A N 1
ATOM 1526 C CA . TYR A 1 190 ? 6.609 28.219 -13.172 1.00 70.12 190 TYR A CA 1
ATOM 1527 C C . TYR A 1 190 ? 7.209 26.965 -13.829 1.00 70.12 190 TYR A C 1
ATOM 1529 O O . TYR A 1 190 ? 7.030 25.851 -13.343 1.00 70.12 190 TYR A O 1
ATOM 1537 N N . ALA A 1 191 ? 7.977 27.137 -14.912 1.00 68.62 191 ALA A N 1
ATOM 1538 C CA . ALA A 1 191 ? 8.665 26.025 -15.564 1.00 68.62 191 ALA A CA 1
ATOM 1539 C C . ALA A 1 191 ? 9.706 25.363 -14.647 1.00 68.62 191 ALA A C 1
ATOM 1541 O O . ALA A 1 191 ? 9.800 24.136 -14.621 1.00 68.62 191 ALA A O 1
ATOM 1542 N N . LYS A 1 192 ? 10.461 26.162 -13.880 1.00 69.62 192 LYS A N 1
ATOM 1543 C CA . LYS A 1 192 ? 11.425 25.652 -12.898 1.00 69.62 192 LYS A CA 1
ATOM 1544 C C . LYS A 1 192 ? 10.719 24.863 -11.795 1.00 69.62 192 LYS A C 1
ATOM 1546 O O . LYS A 1 192 ? 11.134 23.751 -11.490 1.00 69.62 192 LYS A O 1
ATOM 1551 N N . GLU A 1 193 ? 9.619 25.388 -11.264 1.00 72.88 193 GLU A N 1
ATOM 1552 C CA . GLU A 1 193 ? 8.839 24.709 -10.227 1.00 72.88 193 GLU A CA 1
ATOM 1553 C C . GLU A 1 193 ? 8.251 23.379 -10.719 1.00 72.88 193 GLU A C 1
ATOM 1555 O O . GLU A 1 193 ? 8.301 22.381 -10.004 1.00 72.88 193 GLU A O 1
ATOM 1560 N N . LEU A 1 194 ? 7.774 23.323 -11.966 1.00 73.38 194 LEU A N 1
ATOM 1561 C CA . LEU A 1 194 ? 7.259 22.092 -12.569 1.00 73.38 194 LEU A CA 1
ATOM 1562 C C . LEU A 1 194 ? 8.365 21.040 -12.761 1.00 73.38 194 LEU A C 1
ATOM 1564 O O . LEU A 1 194 ? 8.176 19.872 -12.428 1.00 73.38 194 LEU A O 1
ATOM 1568 N N . LEU A 1 195 ? 9.546 21.438 -13.243 1.00 72.94 195 LEU A N 1
ATOM 1569 C CA . LEU A 1 195 ? 10.699 20.531 -13.352 1.00 72.94 195 LEU A CA 1
ATOM 1570 C C . LEU A 1 195 ? 11.185 20.042 -11.977 1.00 72.94 195 LEU A C 1
ATOM 1572 O O . LEU A 1 195 ? 11.629 18.901 -11.828 1.00 72.94 195 LEU A O 1
ATOM 1576 N N . GLN A 1 196 ? 11.084 20.883 -10.952 1.00 75.81 196 GLN A N 1
ATOM 1577 C CA . GLN A 1 196 ? 11.550 20.553 -9.613 1.00 75.81 196 GLN A CA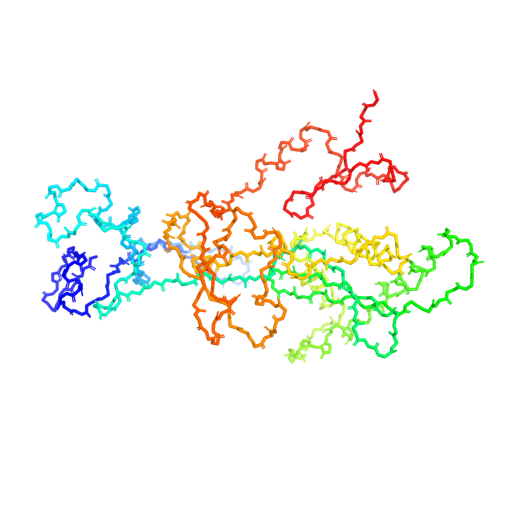 1
ATOM 1578 C C . GLN A 1 196 ? 10.555 19.690 -8.825 1.00 75.81 196 GLN A C 1
ATOM 1580 O O . GLN A 1 196 ? 10.977 18.735 -8.178 1.00 75.81 196 GLN A O 1
ATOM 1585 N N . LYS A 1 197 ? 9.253 19.975 -8.887 1.00 76.38 197 LYS A N 1
ATOM 1586 C CA . LYS A 1 197 ? 8.243 19.303 -8.052 1.00 76.38 197 LYS A CA 1
ATOM 1587 C C . LYS A 1 197 ? 7.455 18.218 -8.785 1.00 76.38 197 LYS A C 1
ATOM 1589 O O . LYS A 1 197 ? 7.151 17.197 -8.185 1.00 76.38 197 LYS A O 1
ATOM 1594 N N . GLU A 1 198 ? 7.149 18.411 -10.068 1.00 73.75 198 GLU A N 1
ATOM 1595 C CA . GLU A 1 198 ? 6.246 17.517 -10.816 1.00 73.75 198 GLU A CA 1
ATOM 1596 C C . GLU A 1 198 ? 7.006 16.484 -11.662 1.00 73.75 198 GLU A C 1
ATOM 1598 O O . GLU A 1 198 ? 6.573 15.342 -11.809 1.00 73.75 198 GLU A O 1
ATOM 1603 N N . MET A 1 199 ? 8.158 16.853 -12.237 1.00 74.06 199 MET A N 1
ATOM 1604 C CA . MET A 1 199 ? 8.975 15.906 -13.001 1.00 74.06 199 MET A CA 1
ATOM 1605 C C . MET A 1 199 ? 9.734 14.973 -12.052 1.00 74.06 199 MET A C 1
ATOM 1607 O O . MET A 1 199 ? 10.582 15.432 -11.291 1.00 74.06 199 MET A O 1
ATOM 1611 N N . LEU A 1 200 ? 9.492 13.661 -12.159 1.00 75.94 200 LEU A N 1
ATOM 1612 C CA . LEU A 1 200 ? 10.217 12.612 -11.421 1.00 75.94 200 LEU A CA 1
ATOM 1613 C C . LEU A 1 200 ? 10.307 12.886 -9.899 1.00 75.94 200 LEU A C 1
ATOM 1615 O O . LEU A 1 200 ? 11.414 12.975 -9.364 1.00 75.94 200 LEU A O 1
ATOM 1619 N N . PRO A 1 201 ? 9.170 13.034 -9.190 1.00 79.06 201 PRO A N 1
ATOM 1620 C CA . PRO A 1 201 ? 9.167 13.414 -7.775 1.00 79.06 201 PRO A CA 1
ATOM 1621 C C . PRO A 1 201 ? 9.878 12.387 -6.882 1.00 79.06 201 PRO A C 1
ATOM 1623 O O . PRO A 1 201 ? 10.547 12.774 -5.931 1.00 79.06 201 PRO A O 1
ATOM 1626 N N . HIS A 1 202 ? 9.822 11.100 -7.239 1.00 77.06 202 HIS A N 1
ATOM 1627 C CA . HIS A 1 202 ? 10.503 10.012 -6.525 1.00 77.06 202 HIS A CA 1
ATOM 1628 C C . HIS A 1 202 ? 12.039 10.081 -6.593 1.00 77.06 202 HIS A C 1
ATOM 1630 O O . HIS A 1 202 ? 12.706 9.453 -5.782 1.00 77.06 202 HIS A O 1
ATOM 1636 N N . VAL A 1 203 ? 12.616 10.823 -7.550 1.00 80.31 203 VAL A N 1
ATOM 1637 C CA . VAL A 1 203 ? 14.073 11.055 -7.619 1.00 80.31 203 VAL A CA 1
ATOM 1638 C C . VAL A 1 203 ? 14.489 12.198 -6.686 1.00 80.31 203 VAL A C 1
ATOM 1640 O O . VAL A 1 203 ? 15.629 12.246 -6.233 1.00 80.31 203 VAL A O 1
ATOM 1643 N N . GLY A 1 204 ? 13.572 13.124 -6.400 1.00 80.00 204 GLY A N 1
ATOM 1644 C CA . GLY A 1 204 ? 13.789 14.232 -5.479 1.00 80.00 204 GLY A CA 1
ATOM 1645 C C . GLY A 1 204 ? 12.960 15.463 -5.834 1.00 80.00 204 GLY A C 1
ATOM 1646 O O . GLY A 1 204 ? 12.805 15.820 -7.003 1.00 80.00 204 GLY A O 1
ATOM 1647 N N . THR A 1 205 ? 12.451 16.148 -4.814 1.00 84.19 205 THR A N 1
ATOM 1648 C CA . THR A 1 205 ? 11.717 17.422 -4.938 1.00 84.19 205 THR A CA 1
ATOM 1649 C C . THR A 1 205 ? 12.478 18.608 -4.341 1.00 84.19 205 THR A C 1
ATOM 1651 O O . THR A 1 205 ? 12.022 19.750 -4.436 1.00 84.19 205 THR A O 1
ATOM 1654 N N . ALA A 1 206 ? 13.635 18.346 -3.728 1.00 84.19 206 ALA A N 1
ATOM 1655 C CA . ALA A 1 206 ? 14.514 19.362 -3.167 1.00 84.19 206 ALA A CA 1
ATOM 1656 C C . ALA A 1 206 ? 15.218 20.176 -4.266 1.00 84.19 206 ALA A C 1
ATOM 1658 O O . ALA A 1 206 ? 15.217 19.814 -5.447 1.00 84.19 206 ALA A O 1
ATOM 1659 N N . GLU A 1 207 ? 15.794 21.312 -3.877 1.00 80.69 207 GLU A N 1
ATOM 1660 C CA . GLU A 1 207 ? 16.677 22.079 -4.759 1.00 80.69 207 GLU A CA 1
ATOM 1661 C C . GLU A 1 207 ? 17.942 21.264 -5.087 1.00 80.69 207 GLU A C 1
ATOM 1663 O O . GLU A 1 207 ? 18.348 20.403 -4.307 1.00 80.69 207 GLU A O 1
ATOM 1668 N N . TYR A 1 208 ? 18.551 21.521 -6.249 1.00 80.50 208 TYR A N 1
ATOM 1669 C CA . TYR A 1 208 ? 19.797 20.885 -6.714 1.00 80.50 208 TYR A CA 1
ATOM 1670 C C . TYR A 1 208 ? 19.696 19.390 -7.079 1.00 80.50 208 TYR A C 1
ATOM 1672 O O . TYR A 1 208 ? 20.709 18.726 -7.278 1.00 80.50 208 TYR A O 1
ATOM 1680 N N . CYS A 1 209 ? 18.485 18.845 -7.231 1.00 76.06 209 CYS A N 1
ATOM 1681 C CA . CYS A 1 209 ? 18.262 17.459 -7.671 1.00 76.06 209 CYS A CA 1
ATOM 1682 C C . CYS A 1 209 ? 18.184 17.289 -9.206 1.00 76.06 209 CYS A C 1
ATOM 1684 O O . CYS A 1 209 ? 17.900 16.196 -9.704 1.00 76.06 209 CYS A O 1
ATOM 1686 N N . GLU A 1 210 ? 18.387 18.352 -9.989 1.00 75.19 210 GLU A N 1
ATOM 1687 C CA . GLU A 1 210 ? 18.178 18.355 -11.442 1.00 75.19 210 GLU A CA 1
ATOM 1688 C C . GLU A 1 210 ? 19.141 17.422 -12.187 1.00 75.19 210 GLU A C 1
ATOM 1690 O O . GLU A 1 210 ? 18.753 16.795 -13.175 1.00 75.19 210 GLU A O 1
ATOM 1695 N N . THR A 1 211 ? 20.377 17.288 -11.703 1.00 77.31 211 THR A N 1
ATOM 1696 C CA . THR A 1 211 ? 21.385 16.365 -12.246 1.00 77.31 211 THR A CA 1
ATOM 1697 C C . THR A 1 211 ? 20.905 14.919 -12.138 1.00 77.31 211 THR A C 1
ATOM 1699 O O . THR A 1 211 ? 20.823 14.224 -13.152 1.00 77.31 211 THR A O 1
ATOM 1702 N N . LYS A 1 212 ? 20.476 14.483 -10.947 1.00 76.50 212 LYS A N 1
ATOM 1703 C CA . LYS A 1 212 ? 19.936 13.133 -10.706 1.00 76.50 212 LYS A CA 1
ATOM 1704 C C . LYS A 1 212 ? 18.740 12.837 -11.613 1.00 76.50 212 LYS A C 1
ATOM 1706 O O . LYS A 1 212 ? 18.684 11.788 -12.260 1.00 76.50 212 LYS A O 1
ATOM 1711 N N . LYS A 1 213 ? 17.821 13.800 -11.747 1.00 78.81 213 LYS A N 1
ATOM 1712 C CA . LYS A 1 213 ? 16.668 13.689 -12.657 1.00 78.81 213 LYS A CA 1
ATOM 1713 C C . LYS A 1 213 ? 17.083 13.554 -14.117 1.00 78.81 213 LYS A C 1
ATOM 1715 O O . LYS A 1 213 ? 16.505 12.739 -14.834 1.00 78.81 213 LYS A O 1
ATOM 1720 N N . ALA A 1 214 ? 18.077 14.320 -14.564 1.00 79.06 214 ALA A N 1
ATOM 1721 C CA . ALA A 1 214 ? 18.566 14.262 -15.938 1.00 79.06 214 ALA A CA 1
ATOM 1722 C C . ALA A 1 214 ? 19.145 12.882 -16.281 1.00 79.06 214 ALA A C 1
ATOM 1724 O O . ALA A 1 214 ? 18.882 12.357 -17.364 1.00 79.06 214 ALA A O 1
ATOM 1725 N N . TYR A 1 215 ? 19.870 12.257 -15.354 1.00 77.81 215 TYR A N 1
ATOM 1726 C CA . TYR A 1 215 ? 20.419 10.922 -15.572 1.00 77.81 215 TYR A CA 1
ATOM 1727 C C . TYR A 1 215 ? 19.374 9.817 -15.521 1.00 77.81 215 TYR A C 1
ATOM 1729 O O . TYR A 1 215 ? 19.387 8.941 -16.388 1.00 77.81 215 TYR A O 1
ATOM 1737 N N . TYR A 1 216 ? 18.422 9.882 -14.587 1.00 79.69 216 TYR A N 1
ATOM 1738 C CA . TYR A 1 216 ? 17.295 8.950 -14.593 1.00 79.69 216 TYR A CA 1
ATOM 1739 C C . TYR A 1 216 ? 16.485 9.073 -15.889 1.00 79.69 216 TYR A C 1
ATOM 1741 O O . TYR A 1 216 ? 16.132 8.078 -16.520 1.00 79.69 216 TYR A O 1
ATOM 1749 N N . PHE A 1 217 ? 16.274 10.299 -16.365 1.00 81.25 217 PHE A N 1
ATOM 1750 C CA . PHE A 1 217 ? 15.635 10.532 -17.651 1.00 81.25 217 PHE A CA 1
ATOM 1751 C C . PHE A 1 217 ? 16.457 9.981 -18.832 1.00 81.25 217 PHE A C 1
ATOM 1753 O O . PHE A 1 217 ? 15.905 9.364 -19.747 1.00 81.25 217 PHE A O 1
ATOM 1760 N N . GLY A 1 218 ? 17.784 10.121 -18.793 1.00 78.44 218 GLY A N 1
ATOM 1761 C CA . GLY A 1 218 ? 18.695 9.472 -19.738 1.00 78.44 218 GLY A CA 1
ATOM 1762 C C . GLY A 1 218 ? 18.557 7.945 -19.736 1.00 78.44 218 GLY A C 1
ATOM 1763 O O . GLY A 1 218 ? 18.510 7.334 -20.804 1.00 78.44 218 GLY A O 1
ATOM 1764 N N . TYR A 1 219 ? 18.405 7.332 -18.560 1.00 81.62 219 TYR A N 1
ATOM 1765 C CA . TYR A 1 219 ? 18.129 5.902 -18.406 1.00 81.62 219 TYR A CA 1
ATOM 1766 C C . TYR A 1 219 ? 16.783 5.489 -19.029 1.00 81.62 219 TYR A C 1
ATOM 1768 O O . TYR A 1 219 ? 16.725 4.468 -19.721 1.00 81.62 219 TYR A O 1
ATOM 1776 N N . ILE A 1 220 ? 15.724 6.298 -18.880 1.00 80.25 220 ILE A N 1
ATOM 1777 C CA . ILE A 1 220 ? 14.425 6.066 -19.544 1.00 80.25 220 ILE A CA 1
ATOM 1778 C C . ILE A 1 220 ? 14.604 6.025 -21.066 1.00 80.25 220 ILE A C 1
ATOM 1780 O O . ILE A 1 220 ? 14.177 5.067 -21.717 1.00 80.25 220 ILE A O 1
ATOM 1784 N N . ILE A 1 221 ? 15.278 7.032 -21.637 1.00 78.56 221 ILE A N 1
ATOM 1785 C CA . ILE A 1 221 ? 15.552 7.081 -23.082 1.00 78.56 221 ILE A CA 1
ATOM 1786 C C . ILE A 1 221 ? 16.388 5.874 -23.508 1.00 78.56 221 ILE A C 1
ATOM 1788 O O . ILE A 1 221 ? 16.087 5.239 -24.516 1.00 78.56 221 ILE A O 1
ATOM 1792 N N . HIS A 1 222 ? 17.424 5.533 -22.744 1.00 80.19 222 HIS A N 1
ATOM 1793 C CA . HIS A 1 222 ? 18.287 4.397 -23.035 1.00 80.19 222 HIS A CA 1
ATOM 1794 C C . HIS A 1 222 ? 17.488 3.084 -23.095 1.00 80.19 222 HIS A C 1
ATOM 1796 O O . HIS A 1 222 ? 17.611 2.339 -24.068 1.00 80.19 222 HIS A O 1
ATOM 1802 N N . ARG A 1 223 ? 16.594 2.824 -22.128 1.00 81.75 223 ARG A N 1
ATOM 1803 C CA . ARG A 1 223 ? 15.694 1.654 -22.165 1.00 81.75 223 ARG A CA 1
ATOM 1804 C C . ARG A 1 223 ? 14.792 1.653 -23.394 1.00 81.75 223 ARG A C 1
ATOM 1806 O O . ARG A 1 223 ? 14.672 0.624 -24.063 1.00 81.75 223 ARG A O 1
ATOM 1813 N N . LEU A 1 224 ? 14.197 2.801 -23.707 1.00 77.31 224 LEU A N 1
ATOM 1814 C CA . LEU A 1 224 ? 13.336 2.965 -24.872 1.00 77.31 224 LEU A CA 1
ATOM 1815 C C . LEU A 1 224 ? 14.086 2.662 -26.180 1.00 77.31 224 LEU A C 1
ATOM 1817 O O . LEU A 1 224 ? 13.595 1.895 -27.010 1.00 77.31 224 LEU A O 1
ATOM 1821 N N . LEU A 1 225 ? 15.306 3.183 -26.337 1.00 76.38 225 LEU A N 1
ATOM 1822 C CA . LEU A 1 225 ? 16.137 2.947 -27.519 1.00 76.38 225 LEU A CA 1
ATOM 1823 C C . LEU A 1 225 ? 16.523 1.475 -27.653 1.00 76.38 225 LEU A C 1
ATOM 1825 O O . LEU A 1 225 ? 16.485 0.932 -28.754 1.00 76.38 225 LEU A O 1
ATOM 1829 N N . PHE A 1 226 ? 16.867 0.804 -26.553 1.00 82.19 226 PHE A N 1
ATOM 1830 C CA . PHE A 1 226 ? 17.206 -0.618 -26.588 1.00 82.19 226 PHE A CA 1
ATOM 1831 C C . PHE A 1 226 ? 16.029 -1.486 -27.039 1.00 82.19 226 PHE A C 1
ATOM 1833 O O . PHE A 1 226 ? 16.236 -2.424 -27.813 1.00 82.19 226 PHE A O 1
ATOM 1840 N N . CYS A 1 227 ? 14.806 -1.161 -26.614 1.00 81.00 227 CYS A N 1
ATOM 1841 C CA . CYS A 1 227 ? 13.603 -1.850 -27.076 1.00 81.00 227 CYS A CA 1
ATOM 1842 C C . CYS A 1 227 ? 13.315 -1.555 -28.557 1.00 81.00 227 CYS A C 1
ATOM 1844 O O . CYS A 1 227 ? 13.052 -2.469 -29.342 1.00 81.00 227 CYS A O 1
ATOM 1846 N N . ALA A 1 228 ? 13.443 -0.293 -28.977 1.00 74.81 228 ALA A N 1
ATOM 1847 C CA . ALA A 1 228 ? 13.231 0.106 -30.366 1.00 74.81 228 ALA A CA 1
ATOM 1848 C C . ALA A 1 228 ? 14.253 -0.497 -31.340 1.00 74.81 228 ALA A C 1
ATOM 1850 O O . ALA A 1 228 ? 13.899 -0.872 -32.456 1.00 74.81 228 ALA A O 1
ATOM 1851 N N . LEU A 1 229 ? 15.507 -0.647 -30.907 1.00 79.00 229 LEU A N 1
ATOM 1852 C CA . LEU A 1 229 ? 16.565 -1.328 -31.657 1.00 79.00 229 LEU A CA 1
ATOM 1853 C C . LEU A 1 229 ? 16.455 -2.862 -31.597 1.00 79.00 229 LEU A C 1
ATOM 1855 O O . LEU A 1 229 ? 17.284 -3.544 -32.196 1.00 79.00 229 LEU A O 1
ATOM 1859 N N . GLY A 1 230 ? 15.485 -3.417 -30.860 1.00 78.12 230 GLY A N 1
ATOM 1860 C CA . GLY A 1 230 ? 15.315 -4.862 -30.688 1.00 78.12 230 GLY A CA 1
ATOM 1861 C C . GLY A 1 230 ? 16.419 -5.536 -29.868 1.00 78.12 230 GLY A C 1
ATOM 1862 O O . GLY A 1 230 ? 16.542 -6.755 -29.898 1.00 78.12 230 GLY A O 1
ATOM 1863 N N . ARG A 1 231 ? 17.230 -4.760 -29.136 1.00 83.75 231 ARG A N 1
ATOM 1864 C CA . ARG A 1 231 ? 18.295 -5.269 -28.252 1.00 83.75 231 ARG A CA 1
ATOM 1865 C C . ARG A 1 231 ? 17.757 -5.774 -26.915 1.00 83.75 231 ARG A C 1
ATOM 1867 O O . ARG A 1 231 ? 18.429 -6.549 -26.244 1.00 83.75 231 ARG A O 1
ATOM 1874 N N . ARG A 1 232 ? 16.570 -5.315 -26.514 1.00 85.81 232 ARG A N 1
ATOM 1875 C CA . ARG A 1 232 ? 15.810 -5.835 -25.372 1.00 85.81 232 ARG A CA 1
ATOM 1876 C C . ARG A 1 232 ? 14.355 -6.093 -25.775 1.00 85.81 232 ARG A C 1
ATOM 1878 O O . ARG A 1 232 ? 13.834 -5.349 -26.611 1.00 85.81 232 ARG A O 1
ATOM 1885 N N . PRO A 1 233 ? 13.703 -7.122 -25.204 1.00 86.75 233 PRO A N 1
ATOM 1886 C CA . PRO A 1 233 ? 12.272 -7.334 -25.388 1.00 86.75 233 PRO A CA 1
ATOM 1887 C C . PRO A 1 233 ? 11.456 -6.215 -24.723 1.00 86.75 233 PRO A C 1
ATOM 1889 O O . PRO A 1 233 ? 11.973 -5.440 -23.920 1.00 86.75 233 PRO A O 1
ATOM 1892 N N . GLU A 1 234 ? 10.184 -6.121 -25.099 1.00 85.06 234 GLU A N 1
ATOM 1893 C CA . GLU A 1 234 ? 9.212 -5.253 -24.428 1.00 85.06 234 GLU A CA 1
ATOM 1894 C C . GLU A 1 234 ? 8.826 -5.803 -23.052 1.00 85.06 234 GLU A C 1
ATOM 1896 O O . GLU A 1 234 ? 8.894 -7.012 -22.813 1.00 85.06 234 GLU A O 1
ATOM 1901 N N . ASP A 1 235 ? 8.403 -4.915 -22.155 1.00 87.00 235 ASP A N 1
ATOM 1902 C CA . ASP A 1 235 ? 7.983 -5.302 -20.815 1.00 87.00 235 ASP A CA 1
ATOM 1903 C C . ASP A 1 235 ? 6.597 -5.972 -20.842 1.00 87.00 235 ASP A C 1
ATOM 1905 O O . ASP A 1 235 ? 5.680 -5.582 -21.575 1.00 87.00 235 ASP A O 1
ATOM 1909 N N . GLY A 1 236 ? 6.422 -7.001 -20.010 1.00 83.75 236 GLY A N 1
ATOM 1910 C CA . GLY A 1 236 ? 5.156 -7.717 -19.880 1.00 83.75 236 GLY A CA 1
ATOM 1911 C C . GLY A 1 236 ? 4.129 -6.911 -19.084 1.00 83.75 236 GLY A C 1
ATOM 1912 O O . GLY A 1 236 ? 4.287 -6.732 -17.877 1.00 83.75 236 GLY A O 1
ATOM 1913 N N . ARG A 1 237 ? 3.039 -6.475 -19.733 1.00 78.94 237 ARG A N 1
ATOM 1914 C CA . ARG A 1 237 ? 1.917 -5.763 -19.072 1.00 78.94 237 ARG A CA 1
ATOM 1915 C C . ARG A 1 237 ? 1.220 -6.597 -17.997 1.00 78.94 237 ARG A C 1
ATOM 1917 O O . ARG A 1 237 ? 0.679 -6.038 -17.045 1.00 78.94 237 ARG A O 1
ATOM 1924 N N . ASP A 1 238 ? 1.220 -7.911 -18.190 1.00 80.81 238 ASP A N 1
ATOM 1925 C CA . ASP A 1 238 ? 0.514 -8.886 -17.356 1.00 80.81 238 ASP A CA 1
ATOM 1926 C C . ASP A 1 238 ? 1.476 -9.650 -16.425 1.00 80.81 238 ASP A C 1
ATOM 1928 O O . ASP A 1 238 ? 1.048 -10.512 -15.662 1.00 80.81 238 ASP A O 1
ATOM 1932 N N . HIS A 1 239 ? 2.780 -9.335 -16.460 1.00 86.31 239 HIS A N 1
ATOM 1933 C CA . HIS A 1 239 ? 3.748 -9.952 -15.560 1.00 86.31 239 HIS A CA 1
ATOM 1934 C C . HIS A 1 239 ? 3.506 -9.470 -14.127 1.00 86.31 239 HIS A C 1
ATOM 1936 O O . HIS A 1 239 ? 3.533 -8.274 -13.849 1.00 86.31 239 HIS A O 1
ATOM 1942 N N . TYR A 1 240 ? 3.304 -10.404 -13.204 1.00 82.88 240 TYR A N 1
ATOM 1943 C CA . TYR A 1 240 ? 2.820 -10.098 -11.859 1.00 82.88 240 TYR A CA 1
ATOM 1944 C C . TYR A 1 240 ? 3.825 -9.328 -10.998 1.00 82.88 240 TYR A C 1
ATOM 1946 O O . TYR A 1 240 ? 3.428 -8.487 -10.207 1.00 82.88 240 TYR A O 1
ATOM 1954 N N . ALA A 1 241 ? 5.129 -9.521 -11.220 1.00 82.50 241 ALA A N 1
ATOM 1955 C CA . ALA A 1 241 ? 6.162 -8.712 -10.558 1.00 82.50 241 ALA A CA 1
ATOM 1956 C C . ALA A 1 241 ? 6.097 -7.211 -10.918 1.00 82.50 241 ALA A C 1
ATOM 1958 O O . ALA A 1 241 ? 6.652 -6.384 -10.205 1.00 82.50 241 ALA A O 1
ATOM 1959 N N . ASN A 1 242 ? 5.400 -6.855 -12.004 1.00 82.50 242 ASN A N 1
ATOM 1960 C CA . ASN A 1 242 ? 5.179 -5.469 -12.425 1.00 82.50 242 ASN A CA 1
ATOM 1961 C C . ASN A 1 242 ? 3.883 -4.890 -11.834 1.00 82.50 242 ASN A C 1
ATOM 1963 O O . ASN A 1 242 ? 3.442 -3.798 -12.207 1.00 82.50 242 ASN A O 1
ATOM 1967 N N . LYS A 1 243 ? 3.216 -5.649 -10.960 1.00 80.19 243 LYS A N 1
ATOM 1968 C CA . LYS A 1 243 ? 1.983 -5.260 -10.290 1.00 80.19 243 LYS A CA 1
ATOM 1969 C C . LYS A 1 243 ? 2.273 -4.997 -8.820 1.00 80.19 243 LYS A C 1
ATOM 1971 O O . LYS A 1 243 ? 2.931 -5.785 -8.151 1.00 80.19 243 LYS A O 1
ATOM 1976 N N . GLY A 1 244 ? 1.772 -3.872 -8.335 1.00 72.88 244 GLY A N 1
ATOM 1977 C CA . GLY A 1 244 ? 1.685 -3.557 -6.920 1.00 72.88 244 GLY A CA 1
ATOM 1978 C C . GLY A 1 244 ? 0.283 -3.856 -6.404 1.00 72.88 244 GLY A C 1
ATOM 1979 O O . GLY A 1 244 ? -0.709 -3.750 -7.133 1.00 72.88 244 GLY A O 1
ATOM 1980 N N . TRP A 1 245 ? 0.199 -4.198 -5.126 1.00 69.25 245 TRP A N 1
ATOM 1981 C CA . TRP A 1 245 ? -1.070 -4.367 -4.439 1.00 69.25 245 TRP A CA 1
ATOM 1982 C C . TRP A 1 245 ? -1.317 -3.135 -3.598 1.00 69.25 245 TRP A C 1
ATOM 1984 O O . TRP A 1 245 ? -0.610 -2.878 -2.628 1.00 69.25 245 TRP A O 1
ATOM 1994 N N . THR A 1 246 ? -2.333 -2.365 -3.958 1.00 63.41 246 THR A N 1
ATOM 1995 C CA . THR A 1 246 ? -2.797 -1.311 -3.069 1.00 63.41 246 THR A CA 1
ATOM 1996 C C . THR A 1 246 ? -3.840 -1.922 -2.151 1.00 63.41 246 THR A C 1
ATOM 1998 O O . THR A 1 246 ? -4.993 -2.134 -2.543 1.00 63.41 246 THR A O 1
ATOM 2001 N N . LEU A 1 247 ? -3.440 -2.217 -0.913 1.00 60.19 247 LEU A N 1
ATOM 2002 C CA . LEU A 1 247 ? -4.413 -2.356 0.162 1.00 60.19 247 LEU A CA 1
ATOM 2003 C C . LEU A 1 247 ? -5.064 -0.984 0.339 1.00 60.19 247 LEU A C 1
ATOM 2005 O O . LEU A 1 247 ? -4.363 0.027 0.396 1.00 60.19 247 LEU A O 1
ATOM 2009 N N . LEU A 1 248 ? -6.392 -0.921 0.456 1.00 51.56 248 LEU A N 1
ATOM 2010 C CA . LEU A 1 248 ? -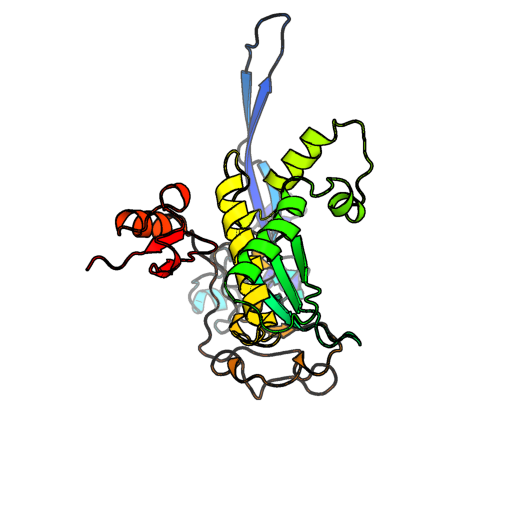7.070 0.350 0.748 1.00 51.56 248 LEU A CA 1
ATOM 2011 C C . LEU A 1 248 ? -6.545 0.993 2.053 1.00 51.56 248 LEU A C 1
ATOM 2013 O O . LEU A 1 248 ? -6.690 2.192 2.245 1.00 51.56 248 LEU A O 1
ATOM 2017 N N . ILE A 1 249 ? -5.897 0.204 2.915 1.00 49.03 249 ILE A N 1
ATOM 2018 C CA . ILE A 1 249 ? -5.225 0.647 4.141 1.00 49.03 249 ILE A CA 1
ATOM 2019 C C . ILE A 1 249 ? -4.028 1.569 3.853 1.00 49.03 249 ILE A C 1
ATOM 2021 O O . ILE 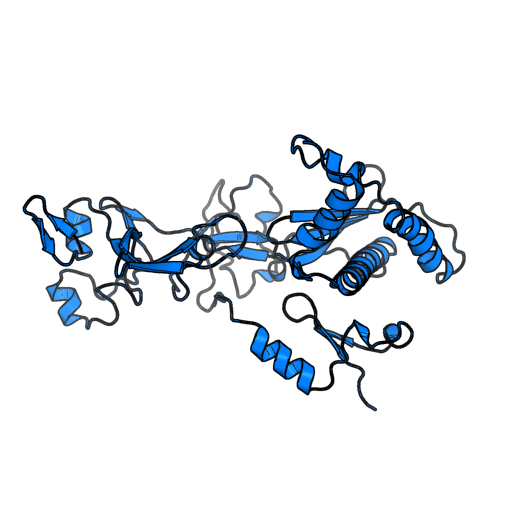A 1 249 ? -3.815 2.487 4.625 1.00 49.03 249 ILE A O 1
ATOM 2025 N N . HIS A 1 250 ? -3.327 1.453 2.717 1.00 49.94 250 HIS A N 1
ATOM 2026 C CA . HIS A 1 250 ? -2.293 2.436 2.345 1.00 49.94 250 HIS A CA 1
ATOM 2027 C C . HIS A 1 250 ? -2.878 3.818 1.992 1.00 49.94 250 HIS A C 1
ATOM 2029 O O . HIS A 1 250 ? -2.178 4.808 2.119 1.00 49.94 250 HIS A O 1
ATOM 2035 N N . TYR A 1 251 ? -4.161 3.927 1.605 1.00 46.69 251 TYR A N 1
ATOM 2036 C CA . TYR A 1 251 ? -4.837 5.238 1.495 1.00 46.69 251 TYR A CA 1
ATOM 2037 C C . TYR A 1 251 ? -5.166 5.849 2.868 1.00 46.69 251 TYR A C 1
ATOM 2039 O O . TYR A 1 251 ? -5.542 7.016 2.957 1.00 46.69 251 TYR A O 1
ATOM 2047 N N . LEU A 1 252 ? -5.033 5.062 3.934 1.00 45.59 252 LEU A N 1
ATOM 2048 C CA . LEU A 1 252 ? -5.113 5.483 5.322 1.00 45.59 252 LEU A CA 1
ATOM 2049 C C . LEU A 1 252 ? -3.712 5.320 5.931 1.00 45.59 252 LEU A C 1
ATOM 2051 O O . LEU A 1 252 ? -3.524 4.476 6.803 1.00 45.59 252 LEU A O 1
ATOM 2055 N N . GLU A 1 253 ? -2.740 6.124 5.478 1.00 43.38 253 GLU A N 1
ATOM 2056 C CA . GLU A 1 253 ? -1.320 6.161 5.914 1.00 43.38 253 GLU A CA 1
ATOM 2057 C C . GLU A 1 253 ? -1.088 6.276 7.446 1.00 43.38 253 GLU A C 1
ATOM 2059 O O . GLU A 1 253 ? 0.042 6.373 7.905 1.00 43.38 253 GLU A O 1
ATOM 2064 N N . ALA A 1 254 ? -2.137 6.218 8.268 1.00 39.84 254 ALA A N 1
ATOM 2065 C CA . ALA A 1 254 ? -2.092 6.200 9.725 1.00 39.84 254 ALA A CA 1
ATOM 2066 C C . ALA A 1 254 ? -2.104 4.789 10.365 1.00 39.84 254 ALA A C 1
ATOM 2068 O O . ALA A 1 254 ? -2.152 4.693 11.589 1.00 39.84 254 ALA A O 1
ATOM 2069 N N . TYR A 1 255 ? -2.092 3.691 9.596 1.00 46.62 255 TYR A N 1
ATOM 2070 C CA . TYR A 1 255 ? -2.306 2.338 10.142 1.00 46.62 255 TYR A CA 1
ATOM 2071 C C . TYR A 1 255 ? -1.256 1.326 9.656 1.00 46.62 255 TYR A C 1
ATOM 2073 O O . TYR A 1 255 ? -1.511 0.530 8.757 1.00 46.62 255 TYR A O 1
ATOM 2081 N N . SER A 1 256 ? -0.072 1.342 10.275 1.00 36.41 256 SER A N 1
ATOM 2082 C CA . SER A 1 256 ? 1.138 0.625 9.834 1.00 36.41 256 SER A CA 1
ATOM 2083 C C . SER A 1 256 ? 1.227 -0.880 10.148 1.00 36.41 256 SER A C 1
ATOM 2085 O O . SER A 1 256 ? 2.251 -1.477 9.843 1.00 36.41 256 SER A O 1
ATOM 2087 N N . GLU A 1 257 ? 0.220 -1.542 10.729 1.00 41.84 257 GLU A N 1
ATOM 2088 C CA . GLU A 1 257 ? 0.383 -2.938 11.200 1.00 41.84 257 GLU A CA 1
ATOM 2089 C C . GLU A 1 257 ? -0.889 -3.799 11.093 1.00 41.84 257 GLU A C 1
ATOM 2091 O O . GLU A 1 257 ? -1.427 -4.275 12.092 1.00 41.84 257 GLU A O 1
ATOM 2096 N N . TRP A 1 258 ? -1.412 -4.007 9.881 1.00 43.56 258 TRP A N 1
ATOM 2097 C CA . TRP A 1 258 ? -2.644 -4.787 9.692 1.00 43.56 258 TRP A CA 1
ATOM 2098 C C . TRP A 1 258 ? -2.455 -5.819 8.584 1.00 43.56 258 TRP A C 1
ATOM 2100 O O . TRP A 1 258 ? -2.516 -5.499 7.398 1.00 43.56 258 TRP A O 1
ATOM 2110 N N . SER A 1 259 ? -2.234 -7.073 8.980 1.00 36.06 259 SER A N 1
ATOM 2111 C CA . SER A 1 259 ? -2.323 -8.232 8.091 1.00 36.06 259 SER A CA 1
ATOM 2112 C C . SER A 1 259 ? -3.678 -8.904 8.314 1.00 36.06 259 SER A C 1
ATOM 2114 O O . SER A 1 259 ? -4.011 -9.294 9.429 1.00 36.06 259 SER A O 1
ATOM 2116 N N . ALA A 1 260 ? -4.501 -9.002 7.275 1.00 35.00 260 ALA A N 1
ATOM 2117 C CA . ALA A 1 260 ? -5.738 -9.771 7.337 1.00 35.00 260 ALA A CA 1
ATOM 2118 C C . ALA A 1 260 ? -6.087 -10.361 5.974 1.00 35.00 260 ALA A C 1
ATOM 2120 O O . ALA A 1 260 ? -5.676 -9.838 4.952 1.00 35.00 260 ALA A O 1
ATOM 2121 N N . ALA A 1 261 ? -6.815 -11.475 5.956 1.00 34.09 261 ALA A N 1
ATOM 2122 C CA . ALA A 1 261 ? -7.145 -12.221 4.747 1.00 34.09 261 ALA A CA 1
ATOM 2123 C C . ALA A 1 261 ? -7.916 -11.372 3.715 1.00 34.09 261 ALA A C 1
ATOM 2125 O O . ALA A 1 261 ? -8.881 -10.682 4.049 1.00 34.09 261 ALA A O 1
ATOM 2126 N N . PHE A 1 262 ? -7.502 -11.448 2.446 1.00 41.62 262 PHE A N 1
ATOM 2127 C CA . PHE A 1 262 ? -8.012 -10.591 1.377 1.00 41.62 262 PHE A CA 1
ATOM 2128 C C . PHE A 1 262 ? -8.591 -11.420 0.224 1.00 41.62 262 PHE A C 1
ATOM 2130 O O . PHE A 1 262 ? -7.942 -12.318 -0.307 1.00 41.62 262 PHE A O 1
ATOM 2137 N N . THR A 1 263 ? -9.808 -11.081 -0.196 1.00 36.81 263 THR A N 1
ATOM 2138 C CA . THR A 1 263 ? -10.345 -11.416 -1.525 1.00 36.81 263 THR A CA 1
ATOM 2139 C C . THR A 1 263 ? -10.086 -10.217 -2.438 1.00 36.81 263 THR A C 1
ATOM 2141 O O . THR A 1 263 ? -10.160 -9.078 -1.974 1.00 36.81 263 THR A O 1
ATOM 2144 N N . PHE A 1 264 ? -9.770 -10.444 -3.717 1.00 48.47 264 PHE A N 1
ATOM 2145 C CA . PHE A 1 264 ? -9.302 -9.405 -4.649 1.00 48.47 264 PHE A CA 1
ATOM 2146 C C . PHE A 1 264 ? -10.253 -9.242 -5.828 1.00 48.47 264 PHE A C 1
ATOM 2148 O O . PHE A 1 264 ? -10.785 -10.228 -6.325 1.00 48.47 264 PHE A O 1
ATOM 2155 N N . ALA A 1 265 ? -10.434 -8.020 -6.328 1.00 37.69 265 ALA A N 1
ATOM 2156 C CA . ALA A 1 265 ? -11.252 -7.774 -7.514 1.00 37.69 265 ALA A CA 1
ATOM 2157 C C . ALA A 1 265 ? -10.613 -6.732 -8.436 1.00 37.69 265 ALA A C 1
ATOM 2159 O O . ALA A 1 265 ? -10.390 -5.586 -8.043 1.00 37.69 265 ALA A O 1
ATOM 2160 N N . ILE A 1 266 ? -10.378 -7.115 -9.692 1.00 43.38 266 ILE A N 1
ATOM 2161 C CA . ILE A 1 266 ? -10.049 -6.191 -10.780 1.00 43.38 266 ILE A CA 1
ATOM 2162 C C . ILE A 1 266 ? -11.352 -5.753 -11.462 1.00 43.38 266 ILE A C 1
ATOM 2164 O O . ILE A 1 266 ? -12.087 -6.569 -12.015 1.00 43.38 266 ILE A O 1
ATOM 2168 N N . LEU A 1 267 ? -11.638 -4.451 -11.480 1.00 34.03 267 LEU A N 1
ATOM 2169 C CA . LEU A 1 267 ? -12.730 -3.877 -12.275 1.00 34.03 267 LEU A CA 1
ATOM 2170 C C . LEU A 1 267 ? -12.235 -3.599 -13.706 1.00 34.03 267 LEU A C 1
ATOM 2172 O O . LEU A 1 267 ? -11.617 -2.571 -13.964 1.00 34.03 267 LEU A O 1
ATOM 2176 N N . GLY A 1 268 ? -12.498 -4.503 -14.660 1.00 38.88 268 GLY A N 1
ATOM 2177 C CA . GLY A 1 268 ? -12.152 -4.270 -16.071 1.00 38.88 268 GLY A CA 1
ATOM 2178 C C . GLY A 1 268 ? -12.709 -5.298 -17.066 1.00 38.88 268 GLY A C 1
ATOM 2179 O O . GLY A 1 268 ? -12.771 -6.487 -16.786 1.00 38.88 268 GLY A O 1
ATOM 2180 N N . LYS A 1 269 ? -13.109 -4.855 -18.270 1.00 41.50 269 LYS A N 1
ATOM 2181 C CA . LYS A 1 269 ? -13.752 -5.685 -19.323 1.00 41.50 269 LYS A CA 1
ATOM 2182 C C . LYS A 1 269 ? -12.788 -6.340 -20.337 1.00 41.50 269 LYS A C 1
ATOM 2184 O O . LYS A 1 269 ? -13.239 -6.864 -21.350 1.00 41.50 269 LYS A O 1
ATOM 2189 N N . LEU A 1 270 ? -11.474 -6.319 -20.117 1.00 53.69 270 LEU A N 1
ATOM 2190 C CA . LEU A 1 270 ? -10.493 -6.836 -21.087 1.00 53.69 270 LEU A CA 1
ATOM 2191 C C . LEU A 1 270 ? -10.273 -8.354 -20.936 1.00 53.69 270 LEU A C 1
ATOM 2193 O O . LEU A 1 270 ? -10.264 -8.869 -19.824 1.00 53.69 270 LEU A O 1
ATOM 2197 N N . ALA A 1 271 ? -10.077 -9.071 -22.052 1.00 53.09 271 ALA A N 1
ATOM 2198 C CA . ALA A 1 271 ? -9.931 -10.536 -22.067 1.00 53.09 271 ALA A CA 1
ATOM 2199 C C . ALA A 1 271 ? -8.527 -11.041 -21.676 1.00 53.09 271 ALA A C 1
ATOM 2201 O O . ALA A 1 271 ? -8.412 -12.053 -20.995 1.00 53.09 271 ALA A O 1
ATOM 2202 N N . LYS A 1 272 ? -7.456 -10.334 -22.069 1.00 65.38 272 LYS A N 1
ATOM 2203 C CA . LYS A 1 272 ? -6.067 -10.688 -21.712 1.00 65.38 272 LYS A CA 1
ATOM 2204 C C . LYS A 1 272 ? -5.776 -10.713 -20.202 1.00 65.38 272 LYS A C 1
ATOM 2206 O O . LYS A 1 272 ? -5.243 -11.721 -19.755 1.00 65.38 272 LYS A O 1
ATOM 2211 N N . PRO A 1 273 ? -6.186 -9.711 -19.398 1.00 71.75 273 PRO A N 1
ATOM 2212 C CA . PRO A 1 273 ? -5.916 -9.725 -17.957 1.00 71.75 273 PRO A CA 1
ATOM 2213 C C . PRO A 1 273 ? -6.678 -10.813 -17.179 1.00 71.75 273 PRO A C 1
ATOM 2215 O O . PRO A 1 273 ? -6.443 -10.967 -15.987 1.00 71.75 273 PRO A O 1
ATOM 2218 N N . ARG A 1 274 ? -7.580 -11.566 -17.830 1.00 81.62 274 ARG A N 1
ATOM 2219 C CA . ARG A 1 274 ? -8.310 -12.695 -17.227 1.00 81.62 274 ARG A CA 1
ATOM 2220 C C . ARG A 1 274 ? -7.566 -14.022 -17.335 1.00 81.62 274 ARG A C 1
ATOM 2222 O O . ARG A 1 274 ? -7.925 -14.976 -16.657 1.00 81.62 274 ARG A O 1
ATOM 2229 N N . GLN A 1 275 ? -6.593 -14.120 -18.237 1.00 86.31 275 GLN A N 1
ATOM 2230 C CA . GLN A 1 275 ? -5.879 -15.371 -18.459 1.00 86.31 275 GLN A CA 1
ATOM 2231 C C . GLN A 1 275 ? -4.906 -15.633 -17.310 1.00 86.31 275 GLN A C 1
ATOM 2233 O O . GLN A 1 275 ? -4.292 -14.710 -16.769 1.00 86.31 275 GLN A O 1
ATOM 2238 N N . LEU A 1 276 ? -4.747 -16.907 -16.946 1.00 88.06 276 LEU A N 1
ATOM 2239 C CA . LEU A 1 276 ? -3.732 -17.304 -15.983 1.00 88.06 276 LEU A CA 1
ATOM 2240 C C . LEU A 1 276 ? -2.347 -17.059 -16.597 1.00 88.06 276 LEU A C 1
ATOM 2242 O O . LEU A 1 276 ? -2.006 -17.629 -17.630 1.00 88.06 276 LEU A O 1
ATOM 2246 N N . HIS A 1 277 ? -1.559 -16.198 -15.959 1.00 90.69 277 HIS A N 1
ATOM 2247 C CA . HIS A 1 277 ? -0.184 -15.913 -16.339 1.00 90.69 277 HIS A CA 1
ATOM 2248 C C . HIS A 1 277 ? 0.794 -16.743 -15.495 1.00 90.69 277 HIS A C 1
ATOM 2250 O O . HIS A 1 277 ? 0.566 -16.955 -14.304 1.00 90.69 277 HIS A O 1
ATOM 2256 N N . ASN A 1 278 ? 1.914 -17.171 -16.083 1.00 92.12 278 ASN A N 1
ATOM 2257 C CA . ASN A 1 278 ? 2.891 -18.046 -15.416 1.00 92.12 278 ASN A CA 1
ATOM 2258 C C . ASN A 1 278 ? 3.478 -17.434 -14.135 1.00 92.12 278 ASN A C 1
ATOM 2260 O O . ASN A 1 278 ? 3.749 -18.147 -13.176 1.00 92.12 278 ASN A O 1
ATOM 2264 N N . SER A 1 279 ? 3.626 -16.108 -14.084 1.00 90.94 279 SER A N 1
ATOM 2265 C CA . SER A 1 279 ? 4.125 -15.407 -12.892 1.00 90.94 279 SER A CA 1
ATOM 2266 C C . SER A 1 279 ? 3.134 -15.385 -11.719 1.00 90.94 279 SER A C 1
ATOM 2268 O O . SER A 1 279 ? 3.460 -14.825 -10.682 1.00 90.94 279 SER A O 1
ATOM 2270 N N . HIS A 1 280 ? 1.916 -15.914 -11.878 1.00 90.44 280 HIS A N 1
ATOM 2271 C CA . HIS A 1 280 ? 0.993 -16.117 -10.759 1.00 90.44 280 HIS A CA 1
ATOM 2272 C C . HIS A 1 280 ? 1.380 -17.326 -9.898 1.00 90.44 280 HIS A C 1
ATOM 2274 O O . HIS A 1 280 ? 0.866 -17.466 -8.789 1.00 90.44 280 HIS A O 1
ATOM 2280 N N . TRP A 1 281 ? 2.240 -18.216 -10.402 1.00 92.44 281 TRP A N 1
ATOM 2281 C CA . TRP A 1 281 ? 2.622 -19.434 -9.698 1.00 92.44 281 TRP A CA 1
ATOM 2282 C C . TRP A 1 281 ? 3.210 -19.119 -8.318 1.00 92.44 281 TRP A C 1
ATOM 2284 O O . TRP A 1 281 ? 4.069 -18.252 -8.178 1.00 92.44 281 TRP A O 1
ATOM 2294 N N . GLY A 1 282 ? 2.701 -19.804 -7.292 1.00 89.19 282 GLY A N 1
ATOM 2295 C CA . GLY A 1 282 ? 3.087 -19.589 -5.896 1.00 89.19 282 GLY A CA 1
ATOM 2296 C C . GLY A 1 282 ? 2.474 -18.348 -5.234 1.00 89.19 282 GLY A C 1
ATOM 2297 O O . GLY A 1 282 ? 2.507 -18.266 -4.012 1.00 89.19 282 GLY A O 1
ATOM 2298 N N . MET A 1 283 ? 1.878 -17.422 -5.998 1.00 89.12 283 MET A N 1
ATOM 2299 C CA . MET A 1 283 ? 1.254 -16.194 -5.478 1.00 89.12 283 MET A CA 1
ATOM 2300 C C . MET A 1 283 ? -0.278 -16.229 -5.522 1.00 89.12 283 MET A C 1
ATOM 2302 O O . MET A 1 283 ? -0.943 -15.767 -4.602 1.00 89.12 283 MET A O 1
ATOM 2306 N N . MET A 1 284 ? -0.863 -16.789 -6.578 1.00 89.44 284 MET A N 1
ATOM 2307 C CA . MET A 1 284 ? -2.316 -16.879 -6.733 1.00 89.44 284 MET A CA 1
ATOM 2308 C C . MET A 1 284 ? -2.747 -18.332 -6.854 1.00 89.44 284 MET A C 1
ATOM 2310 O O . MET A 1 284 ? -2.050 -19.151 -7.456 1.00 89.44 284 MET A O 1
ATOM 2314 N N . CYS A 1 285 ? -3.929 -18.642 -6.331 1.00 90.44 285 CYS A N 1
ATOM 2315 C CA . CYS A 1 285 ? -4.568 -19.923 -6.574 1.00 90.44 285 CYS A CA 1
ATOM 2316 C C . CYS A 1 285 ? -4.990 -20.013 -8.055 1.00 90.44 285 CYS A C 1
ATOM 2318 O O . CYS A 1 285 ? -5.742 -19.156 -8.525 1.00 90.44 285 CYS A O 1
ATOM 2320 N N . PRO A 1 286 ? -4.537 -21.028 -8.816 1.00 91.38 286 PRO A N 1
ATOM 2321 C CA . PRO A 1 286 ? -4.864 -21.144 -10.238 1.00 91.38 286 PRO A CA 1
ATOM 2322 C C . PRO A 1 286 ? -6.307 -21.601 -10.497 1.00 91.38 286 PRO A C 1
ATOM 2324 O O . PRO A 1 286 ? -6.802 -21.417 -11.606 1.00 91.38 286 PRO A O 1
ATOM 2327 N N . ALA A 1 287 ? -6.965 -22.210 -9.505 1.00 90.69 287 ALA A N 1
ATOM 2328 C CA . ALA A 1 287 ? -8.298 -22.799 -9.644 1.00 90.69 287 ALA A CA 1
ATOM 2329 C C . ALA A 1 287 ? -9.412 -21.947 -9.013 1.00 90.69 287 ALA A C 1
ATOM 2331 O O . ALA A 1 287 ? -10.556 -22.000 -9.454 1.00 90.69 287 ALA A O 1
ATOM 2332 N N . GLU A 1 288 ? -9.098 -21.162 -7.984 1.00 90.62 288 GLU A N 1
ATOM 2333 C CA . GLU A 1 288 ? -10.101 -20.456 -7.189 1.00 90.62 288 GLU A CA 1
ATOM 2334 C C . GLU A 1 288 ? -10.408 -19.072 -7.777 1.00 90.62 288 GLU A C 1
ATOM 2336 O O . GLU A 1 288 ? -9.859 -18.048 -7.364 1.00 90.62 288 GLU A O 1
ATOM 2341 N N . THR A 1 289 ? -11.297 -19.044 -8.766 1.00 88.62 289 THR A N 1
ATOM 2342 C CA . THR A 1 289 ? -11.850 -17.826 -9.372 1.00 88.62 289 THR A CA 1
ATOM 2343 C C . THR A 1 289 ? -13.351 -18.026 -9.612 1.00 88.62 289 THR A C 1
ATOM 2345 O O . THR A 1 289 ? -13.767 -19.140 -9.934 1.00 88.62 289 THR A O 1
ATOM 2348 N N . PRO A 1 290 ? -14.201 -16.999 -9.431 1.00 89.25 290 PRO A N 1
ATOM 2349 C CA . PRO A 1 290 ? -15.634 -17.136 -9.663 1.00 89.25 290 PRO A CA 1
ATOM 2350 C C . PRO A 1 290 ? -15.947 -17.392 -11.139 1.00 89.25 290 PRO A C 1
ATOM 2352 O O . PRO A 1 290 ? -15.284 -16.874 -12.039 1.00 89.25 290 PRO A O 1
ATOM 2355 N N . GLU A 1 291 ? -17.022 -18.129 -11.392 1.00 88.25 291 GLU A N 1
ATOM 2356 C CA . GLU A 1 291 ? -17.523 -18.348 -12.745 1.00 88.25 291 GLU A CA 1
ATOM 2357 C C . GLU A 1 291 ? -18.182 -17.085 -13.338 1.00 88.25 291 GLU A C 1
ATOM 2359 O O . GLU A 1 291 ? -18.554 -16.131 -12.648 1.00 88.25 291 GLU A O 1
ATOM 2364 N N . GLY A 1 292 ? -18.335 -17.066 -14.663 1.00 87.50 292 GLY A N 1
ATOM 2365 C CA . GLY A 1 292 ? -19.025 -15.993 -15.376 1.00 87.50 292 GLY A CA 1
ATOM 2366 C C . GLY A 1 292 ? -18.182 -14.729 -15.566 1.00 87.50 292 GLY A C 1
ATOM 2367 O O . GLY A 1 292 ? -17.002 -14.779 -15.908 1.00 87.50 292 GLY A O 1
ATOM 2368 N N . GLN A 1 293 ? -18.802 -13.557 -15.400 1.00 83.44 293 GLN A N 1
ATOM 2369 C CA . GLN A 1 293 ? -18.199 -12.272 -15.789 1.00 83.44 293 GLN A CA 1
ATOM 2370 C C . GLN A 1 293 ? -16.980 -11.870 -14.953 1.00 83.44 293 GLN A C 1
ATOM 2372 O O . GLN A 1 293 ? -16.195 -11.030 -15.399 1.00 83.44 293 GLN A O 1
ATOM 2377 N N . ALA A 1 294 ? -16.805 -12.454 -13.767 1.00 83.56 294 ALA A N 1
ATOM 2378 C CA . ALA A 1 294 ? -15.684 -12.186 -12.871 1.00 83.56 294 ALA A CA 1
ATOM 2379 C C . ALA A 1 294 ? -14.520 -13.184 -13.029 1.00 83.56 294 ALA A C 1
ATOM 2381 O O . ALA A 1 294 ? -13.467 -12.973 -12.424 1.00 83.56 294 ALA A O 1
ATOM 2382 N N . CYS A 1 295 ? -14.672 -14.211 -13.876 1.00 87.88 295 CYS A N 1
ATOM 2383 C CA . CYS A 1 295 ? -13.640 -15.219 -14.109 1.00 87.88 295 CYS A CA 1
ATOM 2384 C C . CYS A 1 295 ? -12.329 -14.569 -14.576 1.00 87.88 295 CYS A C 1
ATOM 2386 O O . CYS A 1 295 ? -12.311 -13.769 -15.526 1.00 87.88 295 CYS A O 1
ATOM 2388 N N . GLY A 1 296 ? -11.254 -14.870 -13.843 1.00 82.88 296 GLY A N 1
ATOM 2389 C CA . GLY A 1 296 ? -9.905 -14.345 -14.056 1.00 82.88 296 GLY A CA 1
ATOM 2390 C C . GLY A 1 296 ? -9.660 -12.913 -13.562 1.00 82.88 296 GLY A C 1
ATOM 2391 O O . GLY A 1 296 ? -8.518 -12.462 -13.567 1.00 82.88 296 GLY A O 1
ATOM 2392 N N . LEU A 1 297 ? -10.700 -12.189 -13.128 1.00 83.50 297 LEU A N 1
ATOM 2393 C CA . LEU A 1 297 ? -10.582 -10.838 -12.555 1.00 83.50 297 LEU A CA 1
ATOM 2394 C C . LEU A 1 297 ? -10.526 -10.852 -11.032 1.00 83.50 297 LEU A C 1
ATOM 2396 O O . LEU A 1 297 ? -9.822 -10.047 -10.426 1.00 83.50 297 LEU A O 1
ATOM 2400 N N . VAL A 1 298 ? -11.321 -11.732 -10.430 1.00 84.38 298 VAL A N 1
ATOM 2401 C CA . VAL A 1 298 ? -11.276 -12.018 -9.000 1.00 84.38 298 VAL A CA 1
ATOM 2402 C C . VAL A 1 298 ? -10.341 -13.197 -8.822 1.00 84.38 298 VAL A C 1
ATOM 2404 O O . VAL A 1 298 ? -10.546 -14.260 -9.413 1.00 84.38 298 VAL A O 1
ATOM 2407 N N . LYS A 1 299 ? -9.288 -12.976 -8.049 1.00 85.12 299 LYS A N 1
ATOM 2408 C CA . LYS A 1 299 ? -8.223 -13.944 -7.817 1.00 85.12 299 LYS A CA 1
ATOM 2409 C C . LYS A 1 299 ? -8.061 -14.108 -6.307 1.00 85.12 299 LYS A C 1
ATOM 2411 O O . LYS A 1 299 ? -8.257 -13.142 -5.574 1.00 85.12 299 LYS A O 1
ATOM 2416 N N . ASN A 1 300 ? -7.678 -15.295 -5.857 1.00 85.81 300 ASN A N 1
ATOM 2417 C CA . ASN A 1 300 ? -7.397 -15.573 -4.448 1.00 85.81 300 ASN A CA 1
ATOM 2418 C C . ASN A 1 300 ? -5.902 -15.843 -4.256 1.00 85.81 300 ASN A C 1
ATOM 2420 O O . ASN A 1 300 ? -5.260 -16.414 -5.142 1.00 85.81 300 ASN A O 1
ATOM 2424 N N . LEU A 1 301 ? -5.342 -15.402 -3.127 1.00 87.62 301 LEU A N 1
ATOM 2425 C CA . LEU A 1 301 ? -3.941 -15.669 -2.793 1.00 87.62 301 LEU A CA 1
ATOM 2426 C C . LEU A 1 301 ? -3.715 -17.160 -2.555 1.00 87.62 301 LEU A C 1
ATOM 2428 O O . LEU A 1 301 ? -4.594 -17.869 -2.069 1.00 87.62 301 LEU A O 1
ATOM 2432 N N . ALA A 1 302 ? -2.509 -17.628 -2.861 1.00 90.00 302 ALA A N 1
ATOM 2433 C CA . ALA A 1 302 ? -2.068 -18.934 -2.393 1.00 90.00 302 ALA A CA 1
ATOM 2434 C C . ALA A 1 302 ? -1.811 -18.915 -0.871 1.00 90.00 302 ALA A C 1
ATOM 2436 O O . ALA A 1 302 ? -1.529 -17.873 -0.280 1.00 90.00 302 ALA A O 1
ATOM 2437 N N . LEU A 1 303 ? -1.883 -20.088 -0.236 1.00 87.06 303 LEU A N 1
ATOM 2438 C CA . LEU A 1 303 ? -1.886 -20.231 1.228 1.00 87.06 303 LEU A CA 1
ATOM 2439 C C . LEU A 1 303 ? -0.659 -19.635 1.937 1.00 87.06 303 LEU A C 1
ATOM 2441 O O . LEU A 1 303 ? -0.784 -19.122 3.041 1.00 87.06 303 LEU A O 1
ATOM 2445 N N . MET A 1 304 ? 0.523 -19.724 1.323 1.00 89.38 304 MET A N 1
ATOM 2446 C CA . MET A 1 304 ? 1.793 -19.293 1.931 1.00 89.38 304 MET A CA 1
ATOM 2447 C C . MET A 1 304 ? 2.233 -17.896 1.487 1.00 89.38 304 MET A C 1
ATOM 2449 O O . MET A 1 304 ? 3.394 -17.526 1.656 1.00 89.38 304 MET A O 1
ATOM 2453 N N . VAL A 1 305 ? 1.343 -17.129 0.861 1.00 87.69 305 VAL A N 1
ATOM 2454 C CA . VAL A 1 305 ? 1.722 -15.825 0.327 1.00 87.69 305 VAL A CA 1
ATOM 2455 C C . VAL A 1 305 ? 1.824 -14.806 1.437 1.00 87.69 305 VAL A C 1
ATOM 2457 O O . VAL A 1 305 ? 0.936 -14.674 2.274 1.00 87.69 305 VAL A O 1
ATOM 2460 N N . TYR A 1 306 ? 2.905 -14.041 1.381 1.00 83.31 306 TYR A N 1
ATOM 2461 C CA . TYR A 1 306 ? 3.139 -12.908 2.247 1.00 83.31 306 TYR A CA 1
ATOM 2462 C C . TYR A 1 306 ? 3.119 -11.619 1.427 1.00 83.31 306 TYR A C 1
ATOM 2464 O O . TYR A 1 306 ? 3.812 -11.508 0.414 1.00 83.31 306 TYR A O 1
ATOM 2472 N N . VAL A 1 307 ? 2.317 -10.649 1.865 1.00 83.62 307 VAL A N 1
ATOM 2473 C CA . VAL A 1 307 ? 2.258 -9.309 1.271 1.00 83.62 307 VAL A CA 1
ATOM 2474 C C . VAL A 1 307 ? 3.094 -8.375 2.135 1.00 83.62 307 VAL A C 1
ATOM 2476 O O . VAL A 1 307 ? 2.888 -8.287 3.343 1.00 83.62 307 VAL A O 1
ATOM 2479 N N . THR A 1 308 ? 4.049 -7.687 1.519 1.00 82.19 308 THR A N 1
ATOM 2480 C CA . THR A 1 308 ? 4.907 -6.726 2.214 1.00 82.19 308 THR A CA 1
ATOM 2481 C C . THR A 1 308 ? 4.129 -5.454 2.562 1.00 82.19 308 THR A C 1
ATOM 2483 O O . THR A 1 308 ? 3.317 -4.979 1.773 1.00 82.19 308 THR A O 1
ATOM 2486 N N . VAL A 1 309 ? 4.393 -4.889 3.744 1.00 77.62 309 VAL A N 1
ATOM 2487 C CA . VAL A 1 309 ? 3.765 -3.642 4.237 1.00 77.62 309 VAL A CA 1
ATOM 2488 C C . VAL A 1 309 ? 4.633 -2.394 4.014 1.00 77.62 309 VAL A C 1
ATOM 2490 O O . VAL A 1 309 ? 4.209 -1.279 4.300 1.00 77.62 309 VAL A O 1
ATOM 2493 N N . GLY A 1 310 ? 5.835 -2.577 3.459 1.00 77.56 310 GLY A N 1
ATOM 2494 C CA . GLY A 1 310 ? 6.848 -1.530 3.317 1.00 77.56 310 GLY A CA 1
ATOM 2495 C C . GLY A 1 310 ? 7.705 -1.362 4.576 1.00 77.56 310 GLY A C 1
ATOM 2496 O O . GLY A 1 310 ? 7.322 -1.756 5.675 1.00 77.56 310 GLY A O 1
ATOM 2497 N N . SER A 1 311 ? 8.897 -0.802 4.399 1.00 81.38 311 SER A N 1
ATOM 2498 C CA . SER A 1 311 ? 9.837 -0.462 5.471 1.00 81.38 311 SER A CA 1
ATOM 2499 C C . SER A 1 311 ? 10.640 0.759 5.045 1.00 81.38 311 SER A C 1
ATOM 2501 O O . SER A 1 311 ? 10.831 0.965 3.851 1.00 81.38 311 SER A O 1
ATOM 2503 N N . ALA A 1 312 ? 11.132 1.552 5.995 1.00 80.44 312 ALA A N 1
ATOM 2504 C CA . ALA A 1 312 ? 11.971 2.699 5.664 1.00 80.44 312 ALA A CA 1
ATOM 2505 C C . ALA A 1 312 ? 13.245 2.255 4.922 1.00 80.44 312 ALA A C 1
ATOM 2507 O O . ALA A 1 312 ? 13.946 1.356 5.388 1.00 80.44 312 ALA A O 1
ATOM 2508 N N . ALA A 1 313 ? 13.558 2.903 3.798 1.00 82.19 313 ALA A N 1
ATOM 2509 C CA . ALA A 1 313 ? 14.749 2.590 3.011 1.00 82.19 313 ALA A CA 1
ATOM 2510 C C . ALA A 1 313 ? 16.044 3.173 3.580 1.00 82.19 313 ALA A C 1
ATOM 2512 O O . ALA A 1 313 ? 17.103 2.621 3.299 1.00 82.19 313 ALA A O 1
ATOM 2513 N N . ASN A 1 314 ? 15.984 4.242 4.387 1.00 83.62 314 ASN A N 1
ATOM 2514 C CA . ASN A 1 314 ? 17.172 4.965 4.868 1.00 83.62 314 ASN A CA 1
ATOM 2515 C C . ASN A 1 314 ? 18.284 4.059 5.432 1.00 83.62 314 ASN A C 1
ATOM 2517 O O . ASN A 1 314 ? 19.418 4.230 4.998 1.00 83.62 314 ASN A O 1
ATOM 2521 N N . PRO A 1 315 ? 18.004 3.048 6.284 1.00 87.88 315 PRO A N 1
ATOM 2522 C CA . PRO A 1 315 ? 19.059 2.173 6.803 1.00 87.88 315 PRO A CA 1
ATOM 2523 C C . PRO A 1 315 ? 19.775 1.366 5.710 1.00 87.88 315 PRO A C 1
ATOM 2525 O O . PRO A 1 315 ? 20.955 1.052 5.827 1.00 87.88 315 PRO A O 1
ATOM 2528 N N . ILE A 1 316 ? 19.063 1.020 4.632 1.00 85.38 316 ILE A N 1
ATOM 2529 C CA . ILE A 1 316 ? 19.642 0.327 3.476 1.00 85.38 316 ILE A CA 1
ATOM 2530 C C . ILE A 1 316 ? 20.518 1.296 2.677 1.00 85.38 316 ILE A C 1
ATOM 2532 O O . ILE A 1 316 ? 21.577 0.900 2.199 1.00 85.38 316 ILE A O 1
ATOM 2536 N N . LEU A 1 317 ? 20.095 2.557 2.537 1.00 81.44 317 LEU A N 1
ATOM 2537 C CA . LEU A 1 317 ? 20.866 3.575 1.820 1.00 81.44 317 LEU A CA 1
ATOM 2538 C C . LEU A 1 317 ? 22.176 3.894 2.548 1.00 81.44 317 LEU A C 1
ATOM 2540 O O . LEU A 1 317 ? 23.225 3.874 1.913 1.00 81.44 317 LEU A O 1
ATOM 2544 N N . GLU A 1 318 ? 22.118 4.091 3.867 1.00 84.44 318 GLU A N 1
ATOM 2545 C CA . GLU A 1 318 ? 23.298 4.299 4.720 1.00 84.44 318 GLU A CA 1
ATOM 2546 C C . GLU A 1 318 ? 24.290 3.134 4.576 1.00 84.44 318 GLU A C 1
ATOM 2548 O O . GLU A 1 318 ? 25.476 3.341 4.331 1.00 84.44 318 GLU A O 1
ATOM 2553 N N . PHE A 1 319 ? 23.793 1.894 4.612 1.00 85.50 319 PHE A N 1
ATOM 2554 C CA . PHE A 1 319 ? 24.629 0.711 4.422 1.00 85.50 319 PHE A CA 1
ATOM 2555 C C . PHE A 1 319 ? 25.272 0.641 3.026 1.00 85.50 319 PHE A C 1
ATOM 2557 O O . PHE A 1 319 ? 26.428 0.242 2.890 1.00 85.50 319 PHE A O 1
ATOM 2564 N N . LEU A 1 320 ? 24.541 1.007 1.968 1.00 82.00 320 LEU A N 1
ATOM 2565 C CA . LEU A 1 320 ? 25.094 1.020 0.611 1.00 82.00 320 LEU A CA 1
ATOM 2566 C C . LEU A 1 320 ? 26.209 2.062 0.474 1.00 82.00 320 LEU A C 1
ATOM 2568 O O . LEU A 1 320 ? 27.269 1.738 -0.067 1.00 82.00 320 LEU A O 1
ATOM 2572 N N . GLU A 1 321 ? 25.999 3.267 1.012 1.00 78.50 321 GLU A N 1
ATOM 2573 C CA . GLU A 1 321 ? 26.997 4.343 1.020 1.00 78.50 321 GLU A CA 1
ATOM 2574 C C . GLU A 1 321 ? 28.297 3.916 1.722 1.00 78.50 321 GLU A C 1
ATOM 2576 O O . GLU A 1 321 ? 29.388 4.186 1.213 1.00 78.50 321 GLU A O 1
ATOM 2581 N N . GLU A 1 322 ? 28.207 3.158 2.819 1.00 83.19 322 GLU A N 1
ATOM 2582 C CA . GLU A 1 322 ? 29.376 2.592 3.506 1.00 83.19 322 GLU A CA 1
ATOM 2583 C C . GLU A 1 322 ? 30.145 1.562 2.652 1.00 83.19 322 GLU A C 1
ATOM 2585 O O . GLU A 1 322 ? 31.377 1.494 2.704 1.00 83.19 322 GLU A O 1
ATOM 2590 N N . TRP A 1 323 ? 29.453 0.770 1.823 1.00 77.56 323 TRP A N 1
ATOM 2591 C CA . TRP A 1 323 ? 30.026 -0.357 1.068 1.00 77.56 323 TRP A CA 1
ATOM 2592 C C . TRP A 1 323 ? 30.568 0.002 -0.325 1.00 77.56 323 TRP A C 1
ATOM 2594 O O . TRP A 1 323 ? 30.638 -0.838 -1.228 1.00 77.56 323 TRP A O 1
ATOM 2604 N N . SER A 1 324 ? 31.071 1.227 -0.493 1.00 65.50 324 SER A N 1
ATOM 2605 C CA . SER A 1 324 ? 31.743 1.725 -1.707 1.00 65.50 324 SER A CA 1
ATOM 2606 C C . SER A 1 324 ? 30.864 1.837 -2.960 1.00 65.50 324 SER A C 1
ATOM 2608 O O . SER A 1 324 ? 31.359 1.696 -4.080 1.00 65.50 324 SER A O 1
ATOM 2610 N N . THR A 1 325 ? 29.565 2.116 -2.812 1.00 70.62 325 THR A N 1
ATOM 2611 C CA . THR A 1 325 ? 28.812 2.693 -3.935 1.00 70.62 325 THR A CA 1
ATOM 2612 C C . THR A 1 325 ? 29.214 4.147 -4.128 1.00 70.62 325 THR A C 1
ATOM 2614 O O . THR A 1 325 ? 29.090 4.955 -3.213 1.00 70.62 325 THR A O 1
ATOM 2617 N N . GLU A 1 326 ? 29.679 4.485 -5.326 1.00 71.25 326 GLU A N 1
ATOM 2618 C CA . GLU A 1 326 ? 30.011 5.864 -5.675 1.00 71.25 326 GLU A CA 1
ATOM 2619 C C . GLU A 1 326 ? 28.727 6.653 -5.954 1.00 71.25 326 GLU A C 1
ATOM 2621 O O . GLU A 1 326 ? 27.798 6.154 -6.611 1.00 71.25 326 GLU A O 1
ATOM 2626 N N . ASN A 1 327 ? 28.667 7.892 -5.455 1.00 69.69 327 ASN A N 1
ATOM 2627 C CA . ASN A 1 327 ? 27.515 8.752 -5.674 1.00 69.69 327 ASN A CA 1
ATOM 2628 C C . ASN A 1 327 ? 27.423 9.129 -7.153 1.00 69.69 327 ASN A C 1
ATOM 2630 O O . ASN A 1 327 ? 28.411 9.382 -7.836 1.00 69.69 327 ASN A O 1
ATOM 2634 N N . PHE A 1 328 ? 26.192 9.215 -7.633 1.00 67.06 328 PHE A N 1
ATOM 2635 C CA . PHE A 1 328 ? 25.839 9.595 -8.985 1.00 67.06 328 PHE A CA 1
ATOM 2636 C C . PHE A 1 328 ? 26.570 10.871 -9.474 1.00 67.06 328 PHE A C 1
ATOM 2638 O O . PHE A 1 328 ? 26.971 10.961 -10.634 1.00 67.06 328 PHE A O 1
ATOM 2645 N N . GLU A 1 329 ? 26.751 11.855 -8.591 1.00 67.62 329 GLU A N 1
ATOM 2646 C CA . GLU A 1 329 ? 27.356 13.155 -8.915 1.00 67.62 329 GLU A CA 1
ATOM 2647 C C . GLU A 1 329 ? 28.883 13.116 -9.071 1.00 67.62 329 GLU A C 1
ATOM 2649 O O . GLU A 1 329 ? 29.460 14.023 -9.669 1.00 67.62 329 GLU A O 1
ATOM 2654 N N . GLU A 1 330 ? 29.534 12.060 -8.585 1.00 70.19 330 GLU A N 1
ATOM 2655 C CA . GLU A 1 330 ? 30.995 11.972 -8.486 1.00 70.19 330 GLU A CA 1
ATOM 2656 C C . GLU A 1 330 ? 31.624 11.159 -9.630 1.00 70.19 330 GLU A C 1
ATOM 2658 O O . GLU A 1 330 ? 32.841 11.177 -9.822 1.00 70.19 330 GLU A O 1
ATOM 2663 N N . ILE A 1 331 ? 30.807 10.478 -10.442 1.00 72.06 331 ILE A N 1
ATOM 2664 C CA . ILE A 1 331 ? 31.282 9.509 -11.437 1.00 72.06 331 ILE A CA 1
ATOM 2665 C C . ILE A 1 331 ? 31.380 10.121 -12.832 1.00 72.06 331 ILE A C 1
ATOM 2667 O O . ILE A 1 331 ? 30.454 10.745 -13.355 1.00 72.06 331 ILE A O 1
ATOM 2671 N N . SER A 1 332 ? 32.499 9.845 -13.503 1.00 72.69 332 SER A N 1
ATOM 2672 C CA . SER A 1 332 ? 32.671 10.174 -14.917 1.00 72.69 332 SER A CA 1
ATOM 2673 C C . SER A 1 332 ? 31.827 9.256 -15.818 1.00 72.69 332 SER A C 1
ATOM 2675 O O . SER A 1 332 ? 31.922 8.028 -15.700 1.00 72.69 332 SER A O 1
ATOM 2677 N N . PRO A 1 333 ? 31.100 9.798 -16.819 1.00 72.44 333 PRO A N 1
ATOM 2678 C CA . PRO A 1 333 ? 30.328 9.000 -17.774 1.00 72.44 333 PRO A CA 1
ATOM 2679 C C . PRO A 1 333 ? 31.114 7.920 -18.532 1.00 72.44 333 PRO A C 1
ATOM 2681 O O . PRO A 1 333 ? 30.514 7.027 -19.125 1.00 72.44 333 PRO A O 1
ATOM 2684 N N . ALA A 1 334 ? 32.447 7.991 -18.537 1.00 75.62 334 ALA A N 1
ATOM 2685 C CA . ALA A 1 334 ? 33.308 6.998 -19.172 1.00 75.62 334 ALA A CA 1
ATOM 2686 C C . ALA A 1 334 ? 33.366 5.655 -18.418 1.00 75.62 334 ALA A C 1
ATOM 2688 O O . ALA A 1 334 ? 33.629 4.631 -19.044 1.00 75.62 334 ALA A O 1
ATOM 2689 N N . VAL A 1 335 ? 33.118 5.649 -17.103 1.00 75.44 335 VAL A N 1
ATOM 2690 C CA . VAL A 1 335 ? 33.207 4.447 -16.245 1.00 75.44 335 VAL A CA 1
ATOM 2691 C C . VAL A 1 335 ? 31.884 3.670 -16.224 1.00 75.44 335 VAL A C 1
ATOM 2693 O O . VAL A 1 335 ? 31.871 2.446 -16.111 1.00 75.44 335 VAL A O 1
ATOM 2696 N N . ILE A 1 336 ? 30.774 4.378 -16.449 1.00 74.81 336 ILE A N 1
ATOM 2697 C CA . ILE A 1 336 ? 29.391 3.877 -16.493 1.00 74.81 336 ILE A CA 1
ATOM 2698 C C . ILE A 1 336 ? 29.212 2.572 -17.302 1.00 74.81 336 ILE A C 1
ATOM 2700 O O . ILE A 1 336 ? 28.529 1.678 -16.810 1.00 74.81 336 ILE A O 1
ATOM 2704 N N . PRO A 1 337 ? 29.798 2.383 -18.506 1.00 77.25 337 PRO A N 1
ATOM 2705 C CA . PRO A 1 337 ? 29.590 1.154 -19.281 1.00 77.25 337 PRO A CA 1
ATOM 2706 C C . PRO A 1 337 ? 30.142 -0.121 -18.628 1.00 77.25 337 PRO A C 1
ATOM 2708 O O . PRO A 1 337 ? 29.752 -1.216 -19.030 1.00 77.25 337 PRO A O 1
ATOM 2711 N N . HIS A 1 338 ? 31.069 0.017 -17.677 1.00 76.81 338 HIS A N 1
ATOM 2712 C CA . HIS A 1 338 ? 31.758 -1.090 -17.011 1.00 76.81 338 HIS A CA 1
ATOM 2713 C C . HIS A 1 338 ? 31.337 -1.275 -15.548 1.00 76.81 338 HIS A C 1
ATOM 2715 O O . HIS A 1 338 ? 31.744 -2.251 -14.922 1.00 76.81 338 HIS A O 1
ATOM 2721 N N . ALA A 1 339 ? 30.525 -0.365 -15.012 1.00 75.00 339 ALA A N 1
ATOM 2722 C CA . ALA A 1 339 ? 30.034 -0.417 -13.645 1.00 75.00 339 ALA A CA 1
ATOM 2723 C C . ALA A 1 339 ? 28.600 -0.972 -13.587 1.00 75.00 339 ALA A C 1
ATOM 2725 O O . ALA A 1 339 ? 27.840 -0.898 -14.557 1.00 75.00 339 ALA A O 1
ATOM 2726 N N . TYR A 1 340 ? 28.215 -1.524 -12.437 1.00 76.38 340 TYR A N 1
ATOM 2727 C CA . TYR A 1 340 ? 26.848 -1.986 -12.203 1.00 76.38 340 TYR A CA 1
ATOM 2728 C C . TYR A 1 340 ? 25.988 -0.848 -11.665 1.00 76.38 340 TYR A C 1
ATOM 2730 O O . TYR A 1 340 ? 26.388 -0.142 -10.740 1.00 76.38 340 TYR A O 1
ATOM 2738 N N . GLN A 1 341 ? 24.799 -0.685 -12.245 1.00 73.75 341 GLN A N 1
ATOM 2739 C CA . GLN A 1 341 ? 23.820 0.297 -11.795 1.00 73.75 341 GLN A CA 1
ATOM 2740 C C . GLN A 1 341 ? 22.942 -0.310 -10.698 1.00 73.75 341 GLN A C 1
ATOM 2742 O O . GLN A 1 341 ? 22.222 -1.278 -10.957 1.00 73.75 341 GLN A O 1
ATOM 2747 N N . ASN A 1 342 ? 22.968 0.282 -9.506 1.00 72.25 342 ASN A N 1
ATOM 2748 C CA . ASN A 1 342 ? 22.177 -0.171 -8.368 1.00 72.25 342 ASN A CA 1
ATOM 2749 C C . ASN A 1 342 ? 20.909 0.686 -8.203 1.00 72.25 342 ASN A C 1
ATOM 2751 O O . ASN A 1 342 ? 20.924 1.913 -8.336 1.00 72.25 342 ASN A O 1
ATOM 2755 N N . PHE A 1 343 ? 19.788 0.023 -7.915 1.00 73.50 343 PHE A N 1
ATOM 2756 C CA . PHE A 1 343 ? 18.496 0.658 -7.655 1.00 73.50 343 PHE A CA 1
ATOM 2757 C C . PHE A 1 343 ? 17.977 0.183 -6.295 1.00 73.50 343 PHE A C 1
ATOM 2759 O O . PHE A 1 343 ? 17.652 -0.994 -6.151 1.00 73.50 343 PHE A O 1
ATOM 2766 N N . CYS A 1 344 ? 17.888 1.086 -5.315 1.00 68.06 344 CYS A N 1
ATOM 2767 C CA . CYS A 1 344 ? 17.180 0.854 -4.057 1.00 68.06 344 CYS A CA 1
ATOM 2768 C C . CYS A 1 344 ? 15.987 1.802 -3.995 1.00 68.06 344 CYS A C 1
ATOM 2770 O O . CYS A 1 344 ? 16.174 3.014 -4.087 1.00 68.06 344 CYS A O 1
ATOM 2772 N N . GLU A 1 345 ? 14.785 1.227 -3.930 1.00 63.53 345 GLU A N 1
ATOM 2773 C CA . GLU A 1 345 ? 13.510 1.871 -4.252 1.00 63.53 345 GLU A CA 1
ATOM 2774 C C . GLU A 1 345 ? 13.551 2.504 -5.653 1.00 63.53 345 GLU A C 1
ATOM 2776 O O . GLU A 1 345 ? 12.977 1.917 -6.559 1.00 63.53 345 GLU A O 1
ATOM 2781 N N . TRP A 1 346 ? 14.321 3.567 -5.919 1.00 62.84 346 TRP A N 1
ATOM 2782 C CA . TRP A 1 346 ? 14.355 4.253 -7.221 1.00 62.84 346 TRP A CA 1
ATOM 2783 C C . TRP A 1 346 ? 15.750 4.688 -7.715 1.00 62.84 346 TRP A C 1
ATOM 2785 O O . TRP A 1 346 ? 15.870 5.053 -8.885 1.00 62.84 346 TRP A O 1
ATOM 2795 N N . LEU A 1 347 ? 16.809 4.626 -6.893 1.00 50.16 347 LEU A N 1
ATOM 2796 C CA . LEU A 1 347 ? 18.212 4.862 -7.295 1.00 50.16 347 LEU A CA 1
ATOM 2797 C C . LEU A 1 347 ? 19.150 4.622 -6.105 1.00 50.16 347 LEU A C 1
ATOM 2799 O O . LEU A 1 347 ? 18.781 5.042 -5.019 1.00 50.16 347 LEU A O 1
ATOM 2803 N N . LEU A 1 348 ? 20.357 4.067 -6.300 1.00 53.75 348 LEU A N 1
ATOM 2804 C CA . LEU A 1 348 ? 21.549 4.551 -5.577 1.00 53.75 348 LEU A CA 1
ATOM 2805 C C . LEU A 1 348 ? 22.861 3.965 -6.107 1.00 53.75 348 LEU A C 1
ATOM 2807 O O . LEU A 1 348 ? 23.180 2.803 -5.883 1.00 53.75 348 LEU A O 1
ATOM 2811 N N . GLY A 1 349 ? 23.630 4.840 -6.757 1.00 52.44 349 GLY A N 1
ATOM 2812 C CA . GLY A 1 349 ? 25.057 4.667 -7.005 1.00 52.44 349 GLY A CA 1
ATOM 2813 C C . GLY A 1 349 ? 25.440 3.632 -8.059 1.00 52.44 349 GLY A C 1
ATOM 2814 O O . GLY A 1 349 ? 24.635 2.834 -8.549 1.00 52.44 349 GLY A O 1
ATOM 2815 N N . TRP A 1 350 ? 26.713 3.682 -8.429 1.00 51.50 350 TRP A N 1
ATOM 2816 C CA . TRP A 1 350 ? 27.335 2.638 -9.228 1.00 51.50 350 TRP A CA 1
ATOM 2817 C C . TRP A 1 350 ? 28.274 1.846 -8.340 1.00 51.50 350 TRP A C 1
ATOM 2819 O O . TRP A 1 350 ? 29.006 2.411 -7.527 1.00 51.50 350 TRP A O 1
ATOM 2829 N N . HIS A 1 351 ? 28.259 0.531 -8.509 1.00 50.34 351 HIS A N 1
ATOM 2830 C CA . HIS A 1 351 ? 29.291 -0.315 -7.942 1.00 50.34 351 HIS A CA 1
ATOM 2831 C C . HIS A 1 351 ? 30.262 -0.692 -9.056 1.00 50.34 351 HIS A C 1
ATOM 2833 O O . HIS A 1 351 ? 29.907 -1.408 -10.000 1.00 50.34 351 HIS A O 1
ATOM 2839 N N . SER A 1 352 ? 31.485 -0.175 -8.963 1.00 47.47 352 SER A N 1
ATOM 2840 C CA . SER A 1 352 ? 32.600 -0.693 -9.744 1.00 47.47 352 SER A CA 1
ATOM 2841 C C . SER A 1 352 ? 33.169 -1.889 -8.981 1.00 47.47 352 SER A C 1
ATOM 2843 O O . SER A 1 352 ? 33.558 -1.713 -7.823 1.00 47.47 352 SER A O 1
ATOM 2845 N N . PRO A 1 353 ? 33.215 -3.102 -9.561 1.00 43.97 353 PRO A N 1
ATOM 2846 C CA . PRO A 1 353 ? 33.925 -4.197 -8.923 1.00 43.97 353 PRO A CA 1
ATOM 2847 C C . PRO A 1 353 ? 35.393 -3.779 -8.791 1.00 43.97 353 PRO A C 1
ATOM 2849 O O . PRO A 1 353 ? 36.095 -3.640 -9.795 1.00 43.97 353 PRO A O 1
ATOM 2852 N N . LYS A 1 354 ? 35.856 -3.530 -7.560 1.00 45.50 354 LYS A N 1
ATOM 2853 C CA . LYS A 1 354 ? 37.290 -3.374 -7.305 1.00 45.50 354 LYS A CA 1
ATOM 2854 C C . LYS A 1 354 ? 37.950 -4.701 -7.685 1.00 45.50 354 LYS A C 1
ATOM 2856 O O . LYS A 1 354 ? 37.567 -5.743 -7.157 1.00 45.50 354 LYS A O 1
ATOM 2861 N N . SER A 1 355 ? 38.856 -4.640 -8.662 1.00 35.44 355 SER A N 1
ATOM 2862 C CA . SER A 1 355 ? 39.716 -5.749 -9.090 1.00 35.44 355 SER A CA 1
ATOM 2863 C C . SER A 1 355 ? 40.546 -6.298 -7.943 1.00 35.44 355 SER A C 1
ATOM 2865 O O . SER A 1 355 ? 41.079 -5.438 -7.200 1.00 35.44 355 SER A O 1
#

Secondary structure (DSSP, 8-state):
-EE-TTS-EEPPPHHHHHHTT---EEEEEEEEEEEEEEEETTEEEEEEEEEEEEEEEEEEEPBTTSTTSTTTT--HHHHHHHT--TT-----EEETTEEE-PPBEEEEPSSEEEEEE--SSSTTEEEEEEE-SS-EEEEEEE-PPPPS--TTHHHHHHHHHHHHHHHT--TTTSTTTS-----S--HHHHHHHIIIIISSGGG--STT-HHHHHHHHHHHHHHHHHHHTTSSPPP-TT-GGGEEEE-GGGGSTT--------EEE-----SGGGSPPGGGTTTB-SS---SGGGTTTEEEB-TT--------SHHHHHHHHHTTPBPTTT--TTTGGGSEEP-STT---EE----

InterPro domains:
  IPR007644 RNA polymerase, beta subunit, protrusion [PF04563] (1-199)
  IPR007645 RNA polymerase Rpb2, domain 3 [PF04565] (269-307)
  IPR015712 DNA-directed RNA polymerase, subunit 2 [PTHR20856] (4-124)
  IPR037034 RNA polymerase Rpb2, domain 2 superfamily [G3DSA:3.90.1110.10] (135-235)

Organism: NCBI:txid153742

pLDDT: mean 71.79, std 19.7, range [26.55, 95.19]

Sequence (355 aa):
MMTESDGETNTLFPKAARLRNLTYSSPLYVDVTKRVLKKEQDSEEVTEAQEFTKVFIGKVPIMLQSSYCSLYHKPEKDLNELGERPFDQGGYFKINGSEKVLIAQEKMSTNHVYVFKKRQPNNRTVEALLVCDFAVLEVISDIKPWKQQHSRDAHLQVIKQHGRTFSKLPARSCCASLRKPMKEMPAGWYAKELLQKEMLPHVGTAEYCETKKAYYFGYIIHRLLFCALGRRPEDGRDHYANKGWTLLIHYLEAYSEWSAAFTFAILGKLAKPRQLHNSHWGMMCPAETPEGQACGLVKNLALMVYVTVGSAANPILEFLEEWSTENFEEISPAVIPHAYQNFCEWLLGWHSPKS

Radius of gyration: 27.31 Å; chains: 1; bounding box: 67×71×74 Å

Foldseek 3Di:
DDQDPVRDDDQDALVNCQVQQAWAWDWDFDKDWDWDWDDDDPDGDDTPIDIDGGHTDGIDWDWPQDPPHPCDPDDQVVCVVVVHHPPDQTQWTRHRSDTGHFAKEKDFDAQDKFKDQDPDPPRQKIWIWHHHPVDIDIDIDDDDDDDDDDPVVVLVVVCVVCVVCVVCVPLPPVVVPVPDDDDDDDSVVVSVQCLQCVQPPVQHNDPPSNLSSVVVVVVSVVVRVCCSVVVDPGDDPLQRVRIDIDGVCVVVVPDQDDDDAHKHFDPDQDDVQLDDDPNCPQFWDPPDFDDDRRRSGTIGGDPPDDHDSDDDCVVVQVVVVVVPFDAPVPDDPVCVVQWDFDADPNGGGTHHPDD